Protein AF-A0A916UFR8-F1 (afdb_monomer_lite)

Sequence (243 aa):
MSVGVILSSVALGISLIVTAIKAVDWLVHTDPRVLIRTGRWLLLVLGVLSVPCLIALLVFQQWAPAMMLGAGMLIVPALLNWRSFVPRQPFRPAWSNDPLDEMRGNVGQPPPDAELARRAAIVLEDYLIHVGRGDVSTRIDRSEQGSDAGPAPSDRGGGPMSALEALEVLGLERGANATAVRAAHRRLMQLVHPDRGGSNYLAAKINRAKDVLLAEVAARRPTRSSSRGGVRSPPRGTSDKSG

Structure (mmCIF, N/CA/C/O backbone):
data_AF-A0A916UFR8-F1
#
_entry.id   AF-A0A916UFR8-F1
#
loop_
_atom_site.group_PDB
_atom_site.id
_atom_site.type_symbol
_atom_site.label_atom_id
_atom_site.label_alt_id
_atom_site.label_comp_id
_atom_site.label_asym_id
_atom_site.label_entity_id
_atom_site.label_seq_id
_atom_site.pdbx_PDB_ins_code
_atom_site.Cartn_x
_atom_site.Cartn_y
_atom_site.Cartn_z
_atom_site.occupancy
_atom_site.B_iso_or_equiv
_atom_site.auth_seq_id
_atom_site.auth_comp_id
_atom_site.auth_asym_id
_atom_site.auth_atom_id
_atom_site.pdbx_PDB_model_num
ATOM 1 N N . MET A 1 1 ? 35.333 29.378 -32.554 1.00 67.94 1 MET A N 1
ATOM 2 C CA . MET A 1 1 ? 33.939 28.942 -32.309 1.00 67.94 1 MET A CA 1
ATOM 3 C C . MET A 1 1 ? 33.030 30.125 -32.583 1.00 67.94 1 MET A C 1
ATOM 5 O O . MET A 1 1 ? 33.278 31.188 -32.031 1.00 67.94 1 MET A O 1
ATOM 9 N N . SER A 1 2 ? 32.063 29.995 -33.491 1.00 91.50 2 SER A N 1
ATOM 10 C CA . SER A 1 2 ? 31.132 31.082 -33.809 1.00 91.50 2 SER A CA 1
ATOM 11 C C . SER A 1 2 ? 30.229 31.369 -32.607 1.00 91.50 2 SER A C 1
ATOM 13 O O . SER A 1 2 ? 29.794 30.447 -31.918 1.00 91.50 2 SER A O 1
ATOM 15 N N . VAL A 1 3 ? 29.935 32.646 -32.351 1.00 91.75 3 VAL A N 1
ATOM 16 C CA . VAL A 1 3 ? 29.068 33.094 -31.243 1.00 91.75 3 VAL A CA 1
ATOM 17 C C . VAL A 1 3 ? 27.727 32.339 -31.228 1.00 91.75 3 VAL A C 1
ATOM 19 O O . VAL A 1 3 ? 27.228 31.989 -30.162 1.00 91.75 3 VAL A O 1
ATOM 22 N N . GLY A 1 4 ? 27.199 31.969 -32.402 1.00 92.44 4 GLY A N 1
ATOM 23 C CA . GLY A 1 4 ? 25.995 31.138 -32.531 1.00 92.44 4 GLY A CA 1
ATOM 24 C C . GLY A 1 4 ? 26.108 29.726 -31.932 1.00 92.44 4 GLY A C 1
ATOM 25 O O . GLY A 1 4 ? 25.136 29.232 -31.363 1.00 92.44 4 GLY A O 1
ATOM 26 N N . VAL A 1 5 ? 27.283 29.087 -31.983 1.00 93.25 5 VAL A N 1
ATOM 27 C CA . VAL A 1 5 ? 27.512 27.767 -31.357 1.00 93.25 5 VAL A CA 1
ATOM 28 C C . VAL A 1 5 ? 27.515 27.888 -29.834 1.00 93.25 5 VAL A C 1
ATOM 30 O O . VAL A 1 5 ? 26.935 27.047 -29.150 1.00 93.25 5 VAL A O 1
ATOM 33 N N . ILE A 1 6 ? 28.097 28.968 -29.303 1.00 92.75 6 ILE A N 1
ATOM 34 C CA . ILE A 1 6 ? 28.139 29.232 -27.860 1.00 92.75 6 ILE A CA 1
ATOM 35 C C . ILE A 1 6 ? 26.717 29.462 -27.334 1.00 92.75 6 ILE A C 1
ATOM 37 O O . ILE A 1 6 ? 26.304 28.770 -26.405 1.00 92.75 6 ILE A O 1
ATOM 41 N N . LEU A 1 7 ? 25.922 30.327 -27.978 1.00 94.12 7 LEU A N 1
ATOM 42 C CA . LEU A 1 7 ? 24.521 30.533 -27.583 1.00 94.12 7 LEU A CA 1
ATOM 43 C C . LEU A 1 7 ? 23.690 29.244 -27.659 1.00 94.12 7 LEU A C 1
ATOM 45 O O . LEU A 1 7 ? 22.925 28.964 -26.739 1.00 94.12 7 LEU A O 1
ATOM 49 N N . SER A 1 8 ? 23.865 28.442 -28.712 1.00 95.75 8 SER A N 1
ATOM 50 C CA . SER A 1 8 ? 23.122 27.184 -28.877 1.00 95.75 8 SER A CA 1
ATOM 51 C C . SER A 1 8 ? 23.476 26.168 -27.789 1.00 95.75 8 SER A C 1
ATOM 53 O O . SER A 1 8 ? 22.586 25.540 -27.223 1.00 95.75 8 SER A O 1
ATOM 55 N N . SER A 1 9 ? 24.763 26.044 -27.439 1.00 94.12 9 SER A N 1
ATOM 56 C CA . SER A 1 9 ? 25.205 25.158 -26.354 1.00 94.12 9 SER A CA 1
ATOM 57 C C . SER A 1 9 ? 24.677 25.591 -24.984 1.00 94.12 9 SER A C 1
ATOM 59 O O . SER A 1 9 ? 24.240 24.747 -24.203 1.00 94.12 9 SER A O 1
ATOM 61 N N . VAL A 1 10 ? 24.642 26.900 -24.713 1.00 96.19 10 VAL A N 1
ATOM 62 C CA . VAL A 1 10 ? 24.115 27.452 -23.458 1.00 96.19 10 VAL A CA 1
ATOM 63 C C . VAL A 1 10 ? 22.604 27.240 -23.372 1.00 96.19 10 VAL A C 1
ATOM 65 O O . VAL A 1 10 ? 22.111 26.774 -22.346 1.00 96.19 10 VAL A O 1
ATOM 68 N N . ALA A 1 11 ? 21.870 27.498 -24.458 1.00 96.19 11 ALA A N 1
ATOM 69 C CA . ALA A 1 11 ? 20.430 27.259 -24.521 1.00 96.19 11 ALA A CA 1
ATOM 70 C C . ALA A 1 11 ? 20.084 25.774 -24.312 1.00 96.19 11 ALA A C 1
ATOM 72 O O . ALA A 1 11 ? 19.175 25.447 -23.547 1.00 96.19 11 ALA A O 1
ATOM 73 N N . LEU A 1 12 ? 20.848 24.869 -24.932 1.00 96.19 12 LEU A N 1
ATOM 74 C CA . LEU A 1 12 ? 20.659 23.425 -24.793 1.00 96.19 12 LEU A CA 1
ATOM 75 C C . LEU A 1 12 ? 20.977 22.952 -23.366 1.00 96.19 12 LEU A C 1
ATOM 77 O O . LEU A 1 12 ? 20.219 22.166 -22.796 1.00 96.19 12 LEU A O 1
ATOM 81 N N . GLY A 1 13 ? 22.032 23.495 -22.751 1.00 95.69 13 GLY A N 1
ATOM 82 C CA . GLY A 1 13 ? 22.376 23.230 -21.354 1.00 95.69 13 GLY A CA 1
ATOM 83 C C . GLY A 1 13 ? 21.265 23.645 -20.387 1.00 95.69 13 GLY A C 1
ATOM 84 O O . GLY A 1 13 ? 20.842 22.847 -19.552 1.00 95.69 13 GLY A O 1
ATOM 85 N N . ILE A 1 14 ? 20.725 24.858 -20.543 1.00 96.88 14 ILE A N 1
ATOM 86 C CA . ILE A 1 14 ? 19.618 25.347 -19.706 1.00 96.88 14 ILE A CA 1
ATOM 87 C C . ILE A 1 14 ? 18.361 24.489 -19.913 1.00 96.88 14 ILE A C 1
ATOM 89 O O . ILE A 1 14 ? 17.719 24.100 -18.937 1.00 96.88 14 ILE A O 1
ATOM 93 N N . SER A 1 15 ? 18.035 24.129 -21.159 1.00 96.81 15 SER A N 1
ATOM 94 C CA . SER A 1 15 ? 16.881 23.273 -21.461 1.00 96.81 15 SER A CA 1
ATOM 95 C C . SER A 1 15 ? 16.994 21.892 -20.804 1.00 96.81 15 SER A C 1
ATOM 97 O O . SER A 1 15 ? 16.007 21.377 -20.272 1.00 96.81 15 SER A O 1
ATOM 99 N N . LEU A 1 16 ? 18.191 21.295 -20.793 1.00 96.38 16 LEU A N 1
ATOM 100 C CA . LEU A 1 16 ? 18.438 20.022 -20.111 1.00 96.38 16 LEU A CA 1
ATOM 101 C C . LEU A 1 16 ? 18.264 20.143 -18.596 1.00 96.38 16 LEU A C 1
ATOM 103 O O . LEU A 1 16 ? 17.621 19.286 -17.991 1.00 96.38 16 LEU A O 1
ATOM 107 N N . ILE A 1 17 ? 18.771 21.222 -17.993 1.00 95.94 17 ILE A N 1
ATOM 108 C CA . ILE A 1 17 ? 18.645 21.467 -16.550 1.00 95.94 17 ILE A CA 1
ATOM 109 C C . ILE A 1 17 ? 17.172 21.605 -16.151 1.00 95.94 17 ILE A C 1
ATOM 111 O O . ILE A 1 17 ? 16.724 20.946 -15.214 1.00 95.94 17 ILE A O 1
ATOM 115 N N . VAL A 1 18 ? 16.389 22.401 -16.885 1.00 94.62 18 VAL A N 1
ATOM 116 C CA . VAL A 1 18 ? 14.955 22.585 -16.600 1.00 94.62 18 VAL A CA 1
ATOM 117 C C . VAL A 1 18 ? 14.189 21.266 -16.732 1.00 94.62 18 VAL A C 1
ATOM 119 O O . VAL A 1 18 ? 13.340 20.953 -15.895 1.00 94.62 18 VAL A O 1
ATOM 122 N N . THR A 1 19 ? 14.518 20.463 -17.745 1.00 95.31 19 THR A N 1
ATOM 123 C CA . THR A 1 19 ? 13.904 19.143 -17.954 1.00 95.31 19 THR A CA 1
ATOM 124 C C . THR A 1 19 ? 14.247 18.184 -16.815 1.00 95.31 19 THR A C 1
ATOM 126 O O . THR A 1 19 ? 13.364 17.494 -16.309 1.00 95.31 19 THR A O 1
ATOM 129 N N . ALA A 1 20 ? 15.502 18.184 -16.358 1.00 89.75 20 ALA A N 1
ATOM 130 C CA . ALA A 1 20 ? 15.943 17.370 -15.231 1.00 89.75 20 ALA A CA 1
ATOM 131 C C . ALA A 1 20 ? 15.218 17.754 -13.932 1.00 89.75 20 ALA A C 1
ATOM 133 O O . ALA A 1 20 ? 14.723 16.875 -13.231 1.00 89.75 20 ALA A O 1
ATOM 134 N N . ILE A 1 21 ? 15.079 19.053 -13.645 1.00 92.38 21 ILE A N 1
ATOM 135 C CA . ILE A 1 21 ? 14.354 19.535 -12.459 1.00 92.38 21 ILE A CA 1
ATOM 136 C C . ILE A 1 21 ? 12.890 19.086 -12.505 1.00 92.38 21 ILE A C 1
ATOM 138 O O . ILE A 1 21 ? 12.393 18.539 -11.524 1.00 92.38 21 ILE A O 1
ATOM 142 N N . LYS A 1 22 ? 12.211 19.241 -13.649 1.00 89.94 22 LYS A N 1
ATOM 143 C CA . LYS A 1 22 ? 10.830 18.762 -13.822 1.00 89.94 22 LYS A CA 1
ATOM 144 C C . LYS A 1 22 ? 10.702 17.249 -13.657 1.00 89.94 22 LYS A C 1
ATOM 146 O O . LYS A 1 22 ? 9.715 16.785 -13.098 1.00 89.94 22 LYS A O 1
ATOM 151 N N . ALA A 1 23 ? 11.676 16.483 -14.141 1.00 81.81 23 ALA A N 1
ATOM 152 C CA . ALA A 1 23 ? 11.679 15.033 -13.995 1.00 81.81 23 ALA A CA 1
ATOM 153 C C . ALA A 1 23 ? 11.845 14.611 -12.528 1.00 81.81 23 ALA A C 1
ATOM 155 O O . ALA A 1 23 ? 11.161 13.695 -12.080 1.00 81.81 23 ALA A O 1
ATOM 156 N N . VAL A 1 24 ? 12.707 15.298 -11.771 1.00 82.25 24 VAL A N 1
ATOM 157 C CA . VAL A 1 24 ? 12.880 15.066 -10.329 1.00 82.25 24 VAL A CA 1
ATOM 158 C C . VAL A 1 24 ? 11.621 15.460 -9.561 1.00 82.25 24 VAL A C 1
ATOM 160 O O . VAL A 1 24 ? 11.162 14.692 -8.723 1.00 82.25 24 VAL A O 1
ATOM 163 N N . ASP A 1 25 ? 11.029 16.610 -9.878 1.00 82.31 25 ASP A N 1
ATOM 164 C CA . ASP A 1 25 ? 9.782 17.071 -9.263 1.00 82.31 25 ASP A CA 1
ATOM 165 C C . ASP A 1 25 ? 8.636 16.075 -9.495 1.00 82.31 25 ASP A C 1
ATOM 167 O O . ASP A 1 25 ? 7.945 15.675 -8.557 1.00 82.31 25 ASP A O 1
ATOM 171 N N . TRP A 1 26 ? 8.509 15.578 -10.727 1.00 83.06 26 TRP A N 1
ATOM 172 C CA . TRP A 1 26 ? 7.570 14.516 -11.069 1.00 83.06 26 TRP A CA 1
ATOM 173 C C . TRP A 1 26 ? 7.868 13.213 -10.314 1.00 83.06 26 TRP A C 1
ATOM 175 O O . TRP A 1 26 ? 6.954 12.592 -9.771 1.00 83.06 26 TRP A O 1
ATOM 185 N N . LEU A 1 27 ? 9.140 12.810 -10.224 1.00 79.12 27 LEU A N 1
ATOM 186 C CA . LEU A 1 27 ? 9.560 11.591 -9.529 1.00 79.12 27 LEU A CA 1
ATOM 187 C C . LEU A 1 27 ? 9.243 11.641 -8.027 1.00 79.12 27 LEU A C 1
ATOM 189 O O . LEU A 1 27 ? 8.829 10.633 -7.460 1.00 79.12 27 LEU A O 1
ATOM 193 N N . VAL A 1 28 ? 9.418 12.805 -7.397 1.00 79.00 28 VAL A N 1
ATOM 194 C CA . VAL A 1 28 ? 9.170 13.014 -5.962 1.00 79.00 28 VAL A CA 1
ATOM 195 C C . VAL A 1 28 ? 7.672 13.072 -5.645 1.00 79.00 28 VAL A C 1
ATOM 197 O O . VAL A 1 28 ? 7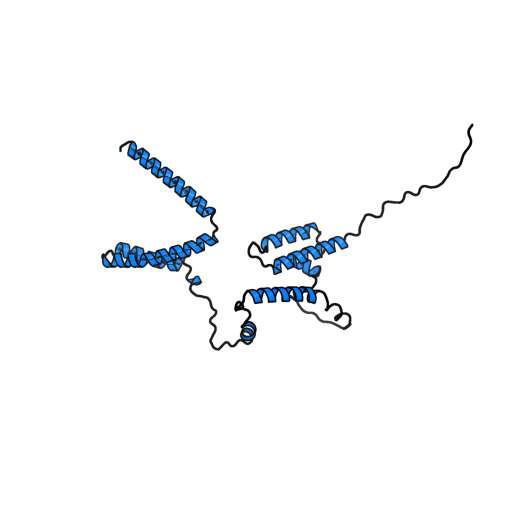.259 12.577 -4.599 1.00 79.00 28 VAL A O 1
ATOM 200 N N . HIS A 1 29 ? 6.852 13.627 -6.541 1.00 83.75 29 HIS A N 1
ATOM 201 C CA . HIS A 1 29 ? 5.402 13.745 -6.338 1.00 83.75 29 HIS A CA 1
ATOM 202 C C . HIS A 1 29 ? 4.595 12.514 -6.780 1.00 83.75 29 HIS A C 1
ATOM 204 O O . HIS A 1 29 ? 3.398 12.438 -6.505 1.00 83.75 29 HIS A O 1
ATOM 210 N N . THR A 1 30 ? 5.210 11.547 -7.464 1.00 79.62 30 THR A N 1
ATOM 211 C CA . THR A 1 30 ? 4.508 10.340 -7.921 1.00 79.62 30 THR A CA 1
ATOM 212 C C . THR A 1 30 ? 4.358 9.320 -6.791 1.00 79.62 30 THR A C 1
ATOM 214 O O . THR A 1 30 ? 5.301 9.047 -6.050 1.00 79.62 30 THR A O 1
ATOM 217 N N . ASP A 1 31 ? 3.185 8.686 -6.696 1.00 75.19 31 ASP A N 1
ATOM 218 C CA . ASP A 1 31 ? 2.931 7.616 -5.731 1.00 75.19 31 ASP A CA 1
ATOM 219 C C . ASP A 1 31 ? 3.974 6.483 -5.849 1.00 75.19 31 ASP A C 1
ATOM 221 O O . ASP A 1 31 ? 4.044 5.800 -6.885 1.00 75.19 31 ASP A O 1
ATOM 225 N N . PRO A 1 32 ? 4.737 6.178 -4.779 1.00 70.75 32 PRO A N 1
ATOM 226 C CA . PRO A 1 32 ? 5.855 5.233 -4.845 1.00 70.75 32 PRO A CA 1
ATOM 227 C C . PRO A 1 32 ? 5.408 3.811 -5.217 1.00 70.75 32 PRO A C 1
ATOM 229 O O . PRO A 1 32 ? 6.166 3.029 -5.790 1.00 70.75 32 PRO A O 1
ATOM 232 N N . ARG A 1 33 ? 4.145 3.465 -4.941 1.00 63.28 33 ARG A N 1
ATOM 233 C CA . ARG A 1 33 ? 3.565 2.156 -5.280 1.00 63.28 33 ARG A CA 1
ATOM 234 C C . ARG A 1 33 ? 3.320 1.992 -6.780 1.00 63.28 33 ARG A C 1
ATOM 236 O O . ARG A 1 33 ? 3.490 0.890 -7.304 1.00 63.28 33 ARG A O 1
ATOM 243 N N . VAL A 1 34 ? 2.926 3.066 -7.465 1.00 74.81 34 VAL A N 1
ATOM 244 C CA . VAL A 1 34 ? 2.690 3.051 -8.914 1.00 74.81 34 VAL A CA 1
ATOM 245 C C . VAL A 1 34 ? 4.025 2.971 -9.643 1.00 74.81 34 VAL A C 1
ATOM 247 O O . VAL A 1 34 ? 4.159 2.129 -10.526 1.00 74.81 34 VAL A O 1
ATOM 250 N N . LEU A 1 35 ? 5.030 3.732 -9.191 1.00 74.06 35 LEU A N 1
ATOM 251 C CA . LEU A 1 35 ? 6.386 3.735 -9.749 1.00 74.06 35 LEU A CA 1
ATOM 252 C C . LEU A 1 35 ? 7.041 2.345 -9.732 1.00 74.06 35 LEU A C 1
ATOM 254 O O . LEU A 1 35 ? 7.615 1.915 -10.729 1.00 74.06 35 LEU A O 1
ATOM 258 N N . ILE A 1 36 ? 6.913 1.601 -8.628 1.00 73.88 36 ILE A N 1
ATOM 259 C CA . ILE A 1 36 ? 7.465 0.239 -8.538 1.00 73.88 36 ILE A CA 1
ATOM 260 C C . ILE A 1 36 ? 6.715 -0.714 -9.476 1.00 73.88 36 ILE A C 1
ATOM 262 O O . ILE A 1 36 ? 7.327 -1.569 -10.117 1.00 73.88 36 ILE A O 1
ATOM 266 N N . ARG A 1 37 ? 5.388 -0.579 -9.590 1.00 73.50 37 ARG A N 1
ATOM 267 C CA . ARG A 1 37 ? 4.579 -1.451 -10.450 1.00 73.50 37 ARG A CA 1
ATOM 268 C C . ARG A 1 37 ? 4.861 -1.192 -11.932 1.00 73.50 37 ARG A C 1
ATOM 270 O O . ARG A 1 37 ? 5.089 -2.155 -12.659 1.00 73.50 37 ARG A O 1
ATOM 277 N N . THR A 1 38 ? 4.873 0.065 -12.370 1.00 82.12 38 THR A N 1
ATOM 278 C CA . THR A 1 38 ? 5.152 0.437 -13.768 1.00 82.12 38 THR A CA 1
ATOM 279 C C . THR A 1 38 ? 6.621 0.229 -14.123 1.00 82.12 38 THR A C 1
ATOM 281 O O . THR A 1 38 ? 6.905 -0.313 -15.188 1.00 82.12 38 THR A O 1
ATOM 284 N N . GLY A 1 39 ? 7.548 0.528 -13.207 1.00 80.06 39 GLY A N 1
ATOM 285 C CA . GLY A 1 39 ? 8.976 0.252 -13.373 1.00 80.06 39 GLY A CA 1
ATOM 286 C C . GLY A 1 39 ? 9.274 -1.238 -13.555 1.00 80.06 39 GLY A C 1
ATOM 287 O O . GLY A 1 39 ? 10.104 -1.608 -14.382 1.00 80.06 39 GLY A O 1
ATOM 288 N N . ARG A 1 40 ? 8.536 -2.117 -12.864 1.00 72.50 40 ARG A N 1
ATOM 289 C CA . ARG A 1 40 ? 8.679 -3.573 -13.014 1.00 72.50 40 ARG A CA 1
ATOM 290 C C . ARG A 1 40 ? 8.270 -4.064 -14.405 1.00 72.50 40 ARG A C 1
ATOM 292 O O . ARG A 1 40 ? 8.968 -4.887 -14.989 1.00 72.50 40 ARG A O 1
ATOM 299 N N . TRP A 1 41 ? 7.164 -3.552 -14.943 1.00 78.56 41 TRP A N 1
ATOM 300 C CA . TRP A 1 41 ? 6.734 -3.871 -16.309 1.00 78.56 41 TRP A CA 1
ATOM 301 C C . TRP A 1 41 ? 7.660 -3.258 -17.362 1.00 78.56 41 TRP A C 1
ATOM 303 O O . TRP A 1 41 ? 7.977 -3.923 -18.343 1.00 78.56 41 TRP A O 1
ATOM 313 N N . LEU A 1 42 ? 8.163 -2.044 -17.129 1.00 83.88 42 LEU A N 1
ATOM 314 C CA . LEU A 1 42 ? 9.138 -1.395 -18.004 1.00 83.88 42 LEU A CA 1
ATOM 315 C C . LEU A 1 42 ? 10.441 -2.203 -18.100 1.00 83.88 42 LEU A C 1
ATOM 317 O O . LEU A 1 42 ? 10.939 -2.422 -19.200 1.00 83.88 42 LEU A O 1
ATOM 321 N N . LEU A 1 43 ? 10.960 -2.697 -16.970 1.00 80.88 43 LEU A N 1
ATOM 322 C CA . LEU A 1 43 ? 12.151 -3.553 -16.939 1.00 80.88 43 LEU A CA 1
ATOM 323 C C . LEU A 1 43 ? 11.932 -4.890 -17.658 1.00 80.88 43 LEU A C 1
ATOM 325 O O . LEU A 1 43 ? 12.836 -5.359 -18.344 1.00 80.88 43 LEU A O 1
ATOM 329 N N . LEU A 1 44 ? 10.739 -5.487 -17.543 1.00 80.62 44 LEU A N 1
ATOM 330 C CA . LEU A 1 44 ? 10.394 -6.698 -18.295 1.00 80.62 44 LEU A CA 1
ATOM 331 C C . LEU A 1 44 ? 10.358 -6.440 -19.798 1.00 80.62 44 LEU A C 1
ATOM 333 O O . LEU A 1 44 ? 10.975 -7.186 -20.551 1.00 80.62 44 LEU A O 1
ATOM 337 N N . VAL A 1 45 ? 9.677 -5.376 -20.231 1.00 85.38 45 VAL A N 1
ATOM 338 C CA . VAL A 1 45 ? 9.628 -5.000 -21.649 1.00 85.38 45 VAL A CA 1
ATOM 339 C C . VAL A 1 45 ? 11.037 -4.734 -22.167 1.00 85.38 45 VAL A C 1
ATOM 341 O O . VAL A 1 45 ? 11.398 -5.266 -23.211 1.00 85.38 45 VAL A O 1
ATOM 344 N N . LEU A 1 46 ? 11.861 -3.995 -21.419 1.00 85.44 46 LEU A N 1
ATOM 345 C CA . LEU A 1 46 ? 13.244 -3.710 -21.796 1.00 85.44 46 LEU A CA 1
ATOM 346 C C . LEU A 1 46 ? 14.088 -4.990 -21.894 1.00 85.44 46 LEU A C 1
ATOM 348 O O . LEU A 1 46 ? 14.830 -5.154 -22.857 1.00 85.44 46 LEU A O 1
ATOM 352 N N . GLY A 1 47 ? 13.931 -5.922 -20.950 1.00 84.06 47 GLY A N 1
ATOM 353 C CA . GLY A 1 47 ? 14.574 -7.235 -20.998 1.00 84.06 47 GLY A CA 1
ATOM 354 C C . GLY A 1 47 ? 14.163 -8.038 -22.235 1.00 84.06 47 GLY A C 1
ATOM 355 O O . GLY A 1 47 ? 15.030 -8.525 -22.956 1.00 84.06 47 GLY A O 1
ATOM 356 N N . VAL A 1 48 ? 12.864 -8.105 -22.542 1.00 87.94 48 VAL A N 1
ATOM 357 C CA . VAL A 1 48 ? 12.346 -8.803 -23.733 1.00 87.94 48 VAL A CA 1
ATOM 358 C C . VAL A 1 48 ? 12.867 -8.167 -25.024 1.00 87.94 48 VAL A C 1
ATOM 360 O O . VAL A 1 48 ? 13.292 -8.882 -25.925 1.00 87.94 48 VAL A O 1
ATOM 363 N N . LEU A 1 49 ? 12.894 -6.835 -25.105 1.00 88.62 49 LEU A N 1
ATOM 364 C CA . LEU A 1 49 ? 13.366 -6.088 -26.277 1.00 88.62 49 LEU A CA 1
ATOM 365 C C . LEU A 1 49 ? 14.895 -6.180 -26.450 1.00 88.62 49 LEU A C 1
ATOM 367 O O . LEU A 1 49 ? 15.409 -6.067 -27.562 1.00 88.62 49 LEU A O 1
ATOM 371 N N . SER A 1 50 ? 15.626 -6.457 -25.366 1.00 83.69 50 SER A N 1
ATOM 372 C CA . SER A 1 50 ? 17.075 -6.672 -25.389 1.00 83.69 50 SER A CA 1
ATOM 373 C C . SER A 1 50 ? 17.481 -8.007 -26.039 1.00 83.69 50 SER A C 1
ATOM 375 O O . SER A 1 50 ? 18.551 -8.085 -26.638 1.00 83.69 50 SER A O 1
ATOM 377 N N . VAL A 1 51 ? 16.612 -9.028 -26.019 1.00 89.50 51 VAL A N 1
ATOM 378 C CA . VAL A 1 51 ? 16.865 -10.353 -26.623 1.00 89.50 51 VAL A CA 1
ATOM 379 C C . VAL A 1 51 ? 17.062 -10.293 -28.147 1.00 89.50 51 VAL A C 1
ATOM 381 O O . VAL A 1 51 ? 18.104 -10.755 -28.613 1.00 89.50 51 VAL A O 1
ATOM 384 N N . PRO A 1 52 ? 16.150 -9.714 -28.959 1.00 91.81 52 PRO A N 1
ATOM 385 C CA . PRO A 1 52 ? 16.376 -9.593 -30.401 1.00 91.81 52 PRO A CA 1
ATOM 386 C C . PRO A 1 52 ? 17.576 -8.694 -30.730 1.00 91.81 52 PRO A C 1
ATOM 388 O O . PRO A 1 52 ? 18.272 -8.944 -31.711 1.00 91.81 52 PRO A O 1
ATOM 391 N N . CYS A 1 53 ? 17.874 -7.695 -29.890 1.00 89.06 53 CYS A N 1
ATOM 392 C CA . CYS A 1 53 ? 19.071 -6.864 -30.030 1.00 89.06 53 CYS A CA 1
ATOM 393 C C . CYS A 1 53 ? 20.359 -7.679 -29.813 1.00 89.06 53 CYS A C 1
ATOM 395 O O . CYS A 1 53 ? 21.278 -7.612 -30.626 1.00 89.06 53 CYS A O 1
ATOM 397 N N . LEU A 1 54 ? 20.406 -8.520 -28.773 1.00 87.94 54 LEU A N 1
ATOM 398 C CA . LEU A 1 54 ? 21.519 -9.438 -28.520 1.00 87.94 54 LEU A CA 1
ATOM 399 C C . LEU A 1 54 ? 21.708 -10.426 -29.682 1.00 87.94 54 LEU A C 1
ATOM 401 O O . LEU A 1 54 ? 22.835 -10.645 -30.121 1.00 87.94 54 LEU A O 1
ATOM 405 N N . ILE A 1 55 ? 20.611 -10.980 -30.213 1.00 90.31 55 ILE A N 1
ATOM 406 C CA . ILE A 1 55 ? 20.636 -11.873 -31.381 1.00 90.31 55 ILE A CA 1
ATOM 407 C C . ILE A 1 55 ? 21.231 -11.151 -32.595 1.00 90.31 55 ILE A C 1
ATOM 409 O O . ILE A 1 55 ? 22.110 -11.700 -33.254 1.00 90.31 55 ILE A O 1
ATOM 413 N N . ALA A 1 56 ? 20.819 -9.909 -32.865 1.00 90.25 56 ALA A N 1
ATOM 414 C CA . ALA A 1 56 ? 21.399 -9.116 -33.945 1.00 90.25 56 ALA A CA 1
ATOM 415 C C . ALA A 1 56 ? 22.910 -8.893 -33.741 1.00 90.25 56 ALA A C 1
ATOM 417 O O . ALA A 1 56 ? 23.689 -9.102 -34.668 1.00 90.25 56 ALA A O 1
ATOM 418 N N . LEU A 1 57 ? 23.351 -8.549 -32.525 1.00 89.94 57 LEU A N 1
ATOM 419 C CA . LEU A 1 57 ? 24.776 -8.367 -32.211 1.00 89.94 57 LEU A CA 1
ATOM 420 C C . LEU A 1 57 ? 25.601 -9.647 -32.423 1.00 89.94 57 LEU A C 1
ATOM 422 O O . LEU A 1 57 ? 26.719 -9.570 -32.934 1.00 89.94 57 LEU A O 1
ATOM 426 N N . LEU A 1 58 ? 25.045 -10.813 -32.079 1.00 90.75 58 LEU A N 1
ATOM 427 C CA . LEU A 1 58 ? 25.659 -12.122 -32.333 1.00 90.75 58 LEU A CA 1
ATOM 428 C C . LEU A 1 58 ? 25.781 -12.410 -33.836 1.00 90.75 58 LEU A C 1
ATOM 430 O O . LEU A 1 58 ? 26.836 -12.850 -34.289 1.00 90.75 58 LEU A O 1
ATOM 434 N N . VAL A 1 59 ? 24.740 -12.106 -34.620 1.00 95.38 59 VAL A N 1
ATOM 435 C CA . VAL A 1 59 ? 24.750 -12.259 -36.088 1.00 95.38 59 VAL A CA 1
ATOM 436 C C . VAL A 1 59 ? 25.814 -11.366 -36.734 1.00 95.38 59 VAL A C 1
ATOM 438 O O . VAL A 1 59 ? 26.530 -11.814 -37.627 1.00 95.38 59 VAL A O 1
ATOM 441 N N . PHE A 1 60 ? 25.975 -10.131 -36.250 1.00 94.62 60 PHE A N 1
ATOM 442 C CA . PHE A 1 60 ? 26.989 -9.187 -36.734 1.00 94.62 60 PHE A CA 1
ATOM 443 C C . PHE A 1 60 ? 28.384 -9.374 -36.105 1.00 94.62 60 PHE A C 1
ATOM 445 O O . PHE A 1 60 ? 29.253 -8.521 -36.298 1.00 94.62 60 PHE A O 1
ATOM 452 N N . GLN A 1 61 ? 28.621 -10.473 -35.373 1.00 92.44 61 GLN A N 1
ATOM 453 C CA . GLN A 1 61 ? 29.923 -10.815 -34.776 1.00 92.44 61 GLN A CA 1
ATOM 454 C C . GLN A 1 61 ? 30.468 -9.742 -33.804 1.00 92.44 61 GLN A C 1
ATOM 456 O O . GLN A 1 61 ? 31.677 -9.576 -33.637 1.00 92.44 61 GLN A O 1
ATOM 461 N N . GLN A 1 62 ? 29.579 -8.998 -33.138 1.00 92.62 62 GLN A N 1
ATOM 462 C CA . GLN A 1 62 ? 29.927 -7.916 -32.211 1.00 92.62 62 GLN A CA 1
ATOM 463 C C . GLN A 1 62 ? 29.984 -8.422 -30.759 1.00 92.62 62 GLN A C 1
ATOM 465 O O . GLN A 1 62 ? 29.071 -8.210 -29.959 1.00 92.62 62 GLN A O 1
ATOM 470 N N . TRP A 1 63 ? 31.083 -9.087 -30.399 1.00 89.62 63 TRP A N 1
ATOM 471 C CA . TRP A 1 63 ? 31.235 -9.787 -29.113 1.00 89.62 63 TRP A CA 1
ATOM 472 C C . TRP A 1 63 ? 31.249 -8.871 -27.880 1.00 89.62 63 TRP A C 1
ATOM 474 O O . TRP A 1 63 ? 30.602 -9.174 -26.879 1.00 89.62 63 TRP A O 1
ATOM 484 N N . ALA A 1 64 ? 31.947 -7.733 -27.946 1.00 91.00 64 ALA A N 1
ATOM 485 C CA . ALA A 1 64 ? 32.056 -6.796 -26.825 1.00 91.00 64 ALA A CA 1
ATOM 486 C C . ALA A 1 64 ? 30.697 -6.200 -26.386 1.00 91.00 64 ALA A C 1
ATOM 488 O O . ALA A 1 64 ? 30.352 -6.321 -25.206 1.00 91.00 64 ALA A O 1
ATOM 489 N N . PRO A 1 65 ? 29.876 -5.616 -27.287 1.00 86.50 65 PRO A N 1
ATOM 490 C CA . PRO A 1 65 ? 28.555 -5.124 -26.897 1.00 86.50 65 PRO A CA 1
ATOM 491 C C . PRO A 1 65 ? 27.588 -6.263 -26.544 1.00 86.50 65 PRO A C 1
ATOM 493 O O . PRO A 1 65 ? 26.757 -6.083 -25.654 1.00 86.50 65 PRO A O 1
ATOM 496 N N . ALA A 1 66 ? 27.715 -7.446 -27.161 1.00 88.06 66 ALA A N 1
ATOM 497 C CA . ALA A 1 66 ? 26.902 -8.609 -26.802 1.00 88.06 66 ALA A CA 1
ATOM 498 C C . ALA A 1 66 ? 27.153 -9.064 -25.354 1.00 88.06 66 ALA A C 1
ATOM 500 O O . ALA A 1 66 ? 26.201 -9.347 -24.627 1.00 88.06 66 ALA A O 1
ATOM 501 N N . MET A 1 67 ? 28.411 -9.073 -24.897 1.00 90.94 67 MET A N 1
ATOM 502 C CA . MET A 1 67 ? 28.747 -9.425 -23.513 1.00 90.94 67 MET A CA 1
ATOM 503 C C . MET A 1 67 ? 28.229 -8.401 -22.497 1.00 90.94 67 MET A C 1
ATOM 505 O O . MET A 1 67 ? 27.671 -8.803 -21.476 1.00 90.94 67 MET A O 1
ATOM 509 N N . MET A 1 68 ? 28.345 -7.095 -22.771 1.00 90.19 68 MET A N 1
ATOM 510 C CA . MET A 1 68 ? 27.778 -6.059 -21.890 1.00 90.19 68 MET A CA 1
ATOM 511 C C . MET A 1 68 ? 26.256 -6.175 -21.775 1.00 90.19 68 MET A C 1
ATOM 513 O O . MET A 1 68 ? 25.705 -6.082 -20.677 1.00 90.19 68 MET A O 1
ATOM 517 N N . LEU A 1 69 ? 25.580 -6.397 -22.903 1.00 87.00 69 LEU A N 1
ATOM 518 C CA . LEU A 1 69 ? 24.125 -6.488 -22.952 1.00 87.00 69 LEU A CA 1
ATOM 519 C C . LEU A 1 69 ? 23.635 -7.783 -22.278 1.00 87.00 69 LEU A C 1
ATOM 521 O O . LEU A 1 69 ? 22.714 -7.735 -21.464 1.00 87.00 69 LEU A O 1
ATOM 525 N N . GLY A 1 70 ? 24.315 -8.911 -22.507 1.00 83.25 70 GLY A N 1
ATOM 526 C CA . GLY A 1 70 ? 24.039 -10.179 -21.827 1.00 83.25 70 GLY A CA 1
ATOM 527 C C . GLY A 1 70 ? 24.261 -10.120 -20.309 1.00 83.25 70 GLY A C 1
ATOM 528 O O . GLY A 1 70 ? 23.412 -10.583 -19.546 1.00 83.25 70 GLY A O 1
ATOM 529 N N . ALA A 1 71 ? 25.350 -9.491 -19.852 1.00 85.62 71 ALA A N 1
ATOM 530 C CA . ALA A 1 71 ? 25.612 -9.285 -18.425 1.00 85.62 71 ALA A CA 1
ATOM 531 C C . ALA A 1 71 ? 24.552 -8.380 -17.771 1.00 85.62 71 ALA A C 1
ATOM 533 O O . ALA A 1 71 ? 24.063 -8.683 -16.681 1.00 85.62 71 ALA A O 1
ATOM 534 N N . GLY A 1 72 ? 24.132 -7.313 -18.462 1.00 80.38 72 GLY A N 1
ATOM 535 C CA . GLY A 1 72 ? 23.023 -6.462 -18.026 1.00 80.38 72 GLY A CA 1
ATOM 536 C C . GLY A 1 72 ? 21.699 -7.225 -17.913 1.00 80.38 72 GLY A C 1
ATOM 537 O O . GLY A 1 72 ? 20.959 -7.036 -16.946 1.00 80.38 72 GLY A O 1
ATOM 538 N N . MET A 1 73 ? 21.429 -8.150 -18.840 1.00 80.62 73 MET A N 1
ATOM 539 C CA . MET A 1 73 ? 20.208 -8.963 -18.844 1.00 80.62 73 MET A CA 1
ATOM 540 C C . MET A 1 73 ? 20.103 -9.893 -17.625 1.00 80.62 73 MET A C 1
ATOM 542 O O . MET A 1 73 ? 18.998 -10.151 -17.156 1.00 80.62 73 MET A O 1
ATOM 546 N N . LEU A 1 74 ? 21.232 -10.357 -17.078 1.00 75.81 74 LEU A N 1
ATOM 547 C CA . LEU A 1 74 ? 21.289 -11.196 -15.870 1.00 75.81 74 LEU A CA 1
ATOM 548 C C . LEU A 1 74 ? 20.939 -10.425 -14.586 1.00 75.81 74 LEU A C 1
ATOM 550 O O . LEU A 1 74 ? 20.393 -10.994 -13.639 1.00 75.81 74 LEU A O 1
ATOM 554 N N . ILE A 1 75 ? 21.206 -9.118 -14.565 1.00 73.88 75 ILE A N 1
ATOM 555 C CA . ILE A 1 75 ? 20.940 -8.240 -13.419 1.00 73.88 75 ILE A CA 1
ATOM 556 C C . ILE A 1 75 ? 19.447 -7.882 -13.330 1.00 73.88 75 ILE A C 1
ATOM 558 O O . ILE A 1 75 ? 18.917 -7.712 -12.230 1.00 73.88 75 ILE A O 1
ATOM 562 N N . VAL A 1 76 ? 18.742 -7.831 -14.467 1.00 69.62 76 VAL A N 1
ATOM 563 C CA . VAL A 1 76 ? 17.306 -7.511 -14.525 1.00 69.62 76 VAL A CA 1
ATOM 564 C C . VAL A 1 76 ? 16.465 -8.450 -13.648 1.00 69.62 76 VAL A C 1
ATOM 566 O O . VAL A 1 76 ? 15.819 -7.933 -12.742 1.00 69.62 76 VAL A O 1
ATOM 569 N N . PRO A 1 77 ? 16.475 -9.790 -13.799 1.00 67.25 77 PRO A N 1
ATOM 570 C CA . PRO A 1 77 ? 15.693 -10.692 -12.947 1.00 67.25 77 PRO A CA 1
ATOM 571 C C . PRO A 1 77 ? 16.178 -10.741 -11.488 1.00 67.25 77 PRO A C 1
ATOM 573 O O . PRO A 1 77 ? 15.373 -11.000 -10.590 1.00 67.25 77 PRO A O 1
ATOM 576 N N . ALA A 1 78 ? 17.457 -10.448 -11.226 1.00 66.81 78 ALA A N 1
ATOM 577 C CA . ALA A 1 78 ? 17.988 -10.339 -9.866 1.00 66.81 78 ALA A CA 1
ATOM 578 C C . ALA A 1 78 ? 17.412 -9.115 -9.123 1.00 66.81 78 ALA A C 1
ATOM 580 O O . ALA A 1 78 ? 17.008 -9.226 -7.964 1.00 66.81 78 ALA A O 1
ATOM 581 N N . LEU A 1 79 ? 17.300 -7.971 -9.810 1.00 63.00 79 LEU A N 1
ATOM 582 C CA . LEU A 1 79 ? 16.635 -6.759 -9.312 1.00 63.00 79 LEU A CA 1
ATOM 583 C C . LEU A 1 79 ? 15.109 -6.898 -9.299 1.00 63.00 79 LEU A C 1
ATOM 585 O O . LEU A 1 79 ? 14.444 -6.377 -8.402 1.00 63.00 79 LEU A O 1
ATOM 589 N N . LEU A 1 80 ? 14.544 -7.655 -10.244 1.00 66.12 80 LEU A N 1
ATOM 590 C CA . LEU A 1 80 ? 13.118 -7.969 -10.342 1.00 66.12 80 LEU A CA 1
ATOM 591 C C . LEU A 1 80 ? 12.664 -8.994 -9.293 1.00 66.12 80 LEU A C 1
ATOM 593 O O . LEU A 1 80 ? 11.723 -9.741 -9.530 1.00 66.12 80 LEU A O 1
ATOM 597 N N . ASN A 1 81 ? 13.322 -9.028 -8.132 1.00 62.62 81 ASN A N 1
ATOM 598 C CA . ASN A 1 81 ? 12.908 -9.743 -6.937 1.00 62.62 81 ASN A CA 1
ATOM 599 C C . ASN A 1 81 ? 12.370 -11.144 -7.286 1.00 62.62 81 ASN A C 1
ATOM 601 O O . ASN A 1 81 ? 11.164 -11.385 -7.214 1.00 62.62 81 ASN A O 1
ATOM 605 N N . TRP A 1 82 ? 13.261 -12.059 -7.689 1.00 49.12 82 TRP A N 1
ATOM 606 C CA . TRP A 1 82 ? 12.984 -13.479 -7.998 1.00 49.12 82 TRP A CA 1
ATOM 607 C C . TRP A 1 82 ? 11.990 -14.146 -7.016 1.00 49.12 82 TRP A C 1
ATOM 609 O O . TRP A 1 82 ? 11.183 -14.995 -7.385 1.00 49.12 82 TRP A O 1
ATOM 619 N N . ARG A 1 83 ? 11.952 -13.662 -5.766 1.00 51.62 83 ARG A N 1
ATOM 620 C CA . ARG A 1 83 ? 10.969 -13.985 -4.713 1.00 51.62 83 ARG A CA 1
ATOM 621 C C . ARG A 1 83 ? 9.494 -13.703 -5.046 1.00 51.62 83 ARG A C 1
ATOM 623 O O . ARG A 1 83 ? 8.633 -14.148 -4.299 1.00 51.62 83 ARG A O 1
ATOM 630 N N . SER A 1 84 ? 9.200 -12.950 -6.100 1.00 58.72 84 SER A N 1
ATOM 631 C CA . SER A 1 84 ? 7.841 -12.621 -6.549 1.00 58.72 84 SER A CA 1
ATOM 632 C C . SER A 1 84 ? 7.324 -13.543 -7.655 1.00 58.72 84 SER A C 1
ATOM 634 O O . SER A 1 84 ? 6.117 -13.591 -7.874 1.00 58.72 84 SER A O 1
ATOM 636 N N . PHE A 1 85 ? 8.222 -14.276 -8.324 1.00 53.06 85 PHE A N 1
ATOM 637 C CA . PHE A 1 85 ? 7.887 -15.246 -9.370 1.00 53.06 85 PHE A CA 1
ATOM 638 C C . PHE A 1 85 ? 7.810 -16.681 -8.861 1.00 53.06 85 PHE A C 1
ATOM 640 O O . PHE A 1 85 ? 7.184 -17.510 -9.508 1.00 53.06 85 PHE A O 1
ATOM 647 N N . VAL A 1 86 ? 8.397 -16.973 -7.699 1.00 52.12 86 VAL A N 1
ATOM 648 C CA . VAL A 1 86 ? 8.114 -18.213 -6.978 1.00 52.12 86 VAL A CA 1
ATOM 649 C C . VAL A 1 86 ? 6.877 -17.950 -6.123 1.00 52.12 86 VAL A C 1
ATOM 651 O O . VAL A 1 86 ? 7.012 -17.328 -5.062 1.00 52.12 86 VAL A O 1
ATOM 654 N N . PRO A 1 87 ? 5.665 -18.361 -6.546 1.00 53.75 87 PRO A N 1
ATOM 655 C CA . PRO A 1 87 ? 4.546 -18.366 -5.631 1.00 53.75 87 PRO A CA 1
ATOM 656 C C . PRO A 1 87 ? 4.963 -19.268 -4.475 1.00 53.75 87 PRO A C 1
ATOM 658 O O . PRO A 1 87 ? 5.185 -20.465 -4.647 1.00 53.75 87 PRO A O 1
ATOM 661 N N . ARG A 1 88 ? 5.111 -18.693 -3.280 1.00 54.00 88 ARG A N 1
ATOM 662 C CA . ARG A 1 88 ? 5.148 -19.472 -2.043 1.00 54.00 88 ARG A CA 1
ATOM 663 C C . ARG A 1 88 ? 3.748 -20.029 -1.815 1.00 54.00 88 ARG A C 1
ATOM 665 O O . ARG A 1 88 ? 3.080 -19.653 -0.860 1.00 54.00 88 ARG A O 1
ATOM 672 N N . GLN A 1 89 ? 3.273 -20.877 -2.721 1.00 58.41 89 GLN A N 1
ATOM 673 C CA . GLN A 1 89 ? 2.288 -21.846 -2.307 1.00 58.41 89 GLN A CA 1
ATOM 674 C C . GLN A 1 89 ? 3.057 -22.763 -1.359 1.00 58.41 89 GLN A C 1
ATOM 676 O O . GLN A 1 89 ? 4.078 -23.323 -1.772 1.00 58.41 89 GLN A O 1
ATOM 681 N N . PRO A 1 90 ? 2.686 -22.831 -0.069 1.00 63.41 90 PRO A N 1
ATOM 682 C CA . PRO A 1 90 ? 3.234 -23.873 0.782 1.00 63.41 90 PRO A CA 1
ATOM 683 C C . PRO A 1 90 ? 3.026 -25.188 0.034 1.00 63.41 90 PRO A C 1
ATOM 685 O O . PRO A 1 90 ? 1.947 -25.407 -0.514 1.00 63.41 90 PRO A O 1
ATOM 688 N N . PHE A 1 91 ? 4.076 -26.000 -0.082 1.00 61.72 91 PHE A N 1
ATOM 689 C CA . PHE A 1 91 ? 3.990 -27.303 -0.730 1.00 61.72 91 PHE A CA 1
ATOM 690 C C . PHE A 1 91 ? 2.830 -28.074 -0.087 1.00 61.72 91 PHE A C 1
ATOM 692 O O . PHE A 1 91 ? 2.911 -28.449 1.082 1.00 61.72 91 PHE A O 1
ATOM 699 N N . ARG A 1 92 ? 1.726 -28.223 -0.824 1.00 58.12 92 ARG A N 1
ATOM 700 C CA . ARG A 1 92 ? 0.552 -28.981 -0.398 1.00 58.12 92 ARG A CA 1
ATOM 701 C C . ARG A 1 92 ? 0.661 -30.361 -1.036 1.00 58.12 92 ARG A C 1
ATOM 703 O O . ARG A 1 92 ? 0.525 -30.460 -2.256 1.00 58.12 92 ARG A O 1
ATOM 710 N N . PRO A 1 93 ? 0.987 -31.411 -0.269 1.00 68.94 93 PRO A N 1
ATOM 711 C CA . PRO A 1 93 ? 1.018 -32.754 -0.821 1.00 68.94 93 PRO A CA 1
ATOM 712 C C . PRO A 1 93 ? -0.396 -33.137 -1.277 1.00 68.94 93 PRO A C 1
ATOM 714 O O . PRO A 1 93 ? -1.365 -32.839 -0.590 1.00 68.94 93 PRO A O 1
ATOM 717 N N . ALA A 1 94 ? -0.522 -33.839 -2.406 1.00 63.75 94 ALA A N 1
ATOM 718 C CA . ALA A 1 94 ? -1.815 -34.242 -2.985 1.00 63.75 94 ALA A CA 1
ATOM 719 C C . ALA A 1 94 ? -2.684 -35.132 -2.066 1.00 63.75 94 ALA A C 1
ATOM 721 O O . ALA A 1 94 ? -3.832 -35.421 -2.380 1.00 63.75 94 ALA A O 1
ATOM 722 N N . TRP A 1 95 ? -2.127 -35.560 -0.935 1.00 64.12 95 TRP A N 1
ATOM 723 C CA . TRP A 1 95 ? -2.740 -36.417 0.074 1.00 64.12 95 TRP A CA 1
ATOM 724 C C . TRP A 1 95 ? -3.165 -35.640 1.332 1.00 64.12 95 TRP A C 1
ATOM 726 O O . TRP A 1 95 ? -3.655 -36.255 2.277 1.00 64.12 95 TRP A O 1
ATOM 736 N N . SER A 1 96 ? -2.949 -34.315 1.397 1.00 58.72 96 SER A N 1
ATOM 737 C CA . SER A 1 96 ? -3.402 -33.497 2.529 1.00 58.72 96 SER A CA 1
ATOM 738 C C . SER A 1 96 ? -4.901 -33.224 2.417 1.00 58.72 96 SER A C 1
ATOM 740 O O . SER A 1 96 ? -5.322 -32.131 2.042 1.00 58.72 96 SER A O 1
ATOM 742 N N . ASN A 1 97 ? -5.704 -34.227 2.752 1.00 60.12 97 ASN A N 1
ATOM 743 C CA . ASN A 1 97 ? -7.112 -34.035 3.071 1.00 60.12 97 ASN A CA 1
ATOM 744 C C . ASN A 1 97 ? -7.180 -33.545 4.520 1.00 60.12 97 ASN A C 1
ATOM 746 O O . ASN A 1 97 ? -7.418 -34.325 5.439 1.00 60.12 97 ASN A O 1
ATOM 750 N N . ASP A 1 98 ? -6.860 -32.270 4.737 1.00 60.06 98 ASP A N 1
ATOM 751 C CA . ASP A 1 98 ? -7.064 -31.641 6.037 1.00 60.06 98 ASP A CA 1
ATOM 752 C C . ASP A 1 98 ? -8.589 -31.478 6.217 1.00 60.06 98 ASP A C 1
ATOM 754 O O . ASP A 1 98 ? -9.212 -30.798 5.397 1.00 60.06 98 ASP A O 1
ATOM 758 N N . PRO A 1 99 ? -9.239 -32.068 7.238 1.00 58.28 99 PRO A N 1
ATOM 759 C CA . PRO A 1 99 ? -10.697 -31.966 7.423 1.00 58.28 99 PRO A CA 1
ATOM 760 C C . PRO A 1 99 ? -11.187 -30.510 7.523 1.00 58.28 99 PRO A C 1
ATOM 762 O O . PRO A 1 99 ? -12.338 -30.183 7.237 1.00 58.28 99 PRO A O 1
ATOM 765 N N . LEU A 1 100 ? -10.284 -29.606 7.913 1.00 57.56 100 LEU A N 1
ATOM 766 C CA . LEU A 1 100 ? -10.513 -28.167 7.972 1.00 57.56 100 LEU A CA 1
ATOM 767 C C . LEU A 1 100 ? -10.525 -27.493 6.589 1.00 57.56 100 LEU A C 1
ATOM 769 O O . LEU A 1 100 ? -11.145 -26.439 6.451 1.00 57.56 100 LEU A O 1
ATOM 773 N N . ASP A 1 101 ? -9.869 -28.068 5.578 1.00 56.59 101 ASP A N 1
ATOM 774 C CA . ASP A 1 101 ? -9.877 -27.565 4.200 1.00 56.59 101 ASP A CA 1
ATOM 775 C C . ASP A 1 101 ? -11.168 -27.945 3.462 1.00 56.59 101 ASP A C 1
ATOM 777 O O . ASP A 1 101 ? -11.669 -27.131 2.693 1.00 56.59 101 ASP A O 1
ATOM 781 N N . GLU A 1 102 ? -11.778 -29.100 3.753 1.00 58.66 102 GLU A N 1
ATOM 782 C CA . GLU A 1 102 ? -13.138 -29.415 3.280 1.00 58.66 102 GLU A CA 1
ATOM 783 C C . GLU A 1 102 ? -14.174 -28.455 3.881 1.00 58.66 102 GLU A C 1
ATOM 785 O O . GLU A 1 102 ? -15.047 -27.961 3.168 1.00 58.66 102 GLU A O 1
ATOM 790 N N . MET A 1 103 ? -14.026 -28.088 5.162 1.00 54.66 103 MET A N 1
ATOM 791 C CA . MET A 1 103 ? -14.867 -27.052 5.780 1.00 54.66 103 MET A CA 1
ATOM 792 C C . MET A 1 103 ? -14.579 -25.636 5.244 1.00 54.66 103 MET A C 1
ATOM 794 O O . MET A 1 103 ? -15.485 -24.804 5.195 1.00 54.66 103 MET A O 1
ATOM 798 N N . ARG A 1 104 ? -13.339 -25.334 4.823 1.00 56.75 104 ARG A N 1
ATOM 799 C CA . ARG A 1 104 ? -12.961 -24.049 4.190 1.00 56.75 104 ARG A CA 1
ATOM 800 C C . ARG A 1 104 ? -13.191 -24.006 2.682 1.00 56.75 104 ARG A C 1
ATOM 802 O O . ARG A 1 104 ? -13.092 -22.918 2.107 1.00 56.75 104 ARG A O 1
ATOM 809 N N . GLY A 1 105 ? -13.501 -25.138 2.053 1.00 48.91 105 GLY A N 1
ATOM 810 C CA . GLY A 1 105 ? -13.418 -25.364 0.607 1.00 48.91 105 GLY A CA 1
ATOM 811 C C . GLY A 1 105 ? -14.296 -24.466 -0.260 1.00 48.91 105 GLY A C 1
ATOM 812 O O . GLY A 1 105 ? -14.121 -24.440 -1.472 1.00 48.91 105 GLY A O 1
ATOM 813 N N . ASN A 1 106 ? -15.189 -23.678 0.340 1.00 53.31 106 ASN A N 1
ATOM 814 C CA . ASN A 1 106 ? -16.065 -22.761 -0.384 1.00 53.31 106 ASN A CA 1
ATOM 815 C C . ASN A 1 106 ? -15.999 -21.300 0.091 1.00 53.31 106 ASN A C 1
ATOM 817 O O . ASN A 1 106 ? -16.750 -20.463 -0.394 1.00 53.31 106 ASN A O 1
ATOM 821 N N . VAL A 1 107 ? -15.115 -20.969 1.040 1.00 54.41 107 VAL A N 1
ATOM 822 C CA . VAL A 1 107 ? -15.047 -19.616 1.635 1.00 54.41 107 VAL A CA 1
ATOM 823 C C . VAL A 1 107 ? -14.110 -18.688 0.847 1.00 54.41 107 VAL A C 1
ATOM 825 O O . VAL A 1 107 ? -14.238 -17.469 0.909 1.00 54.41 107 VAL A O 1
ATOM 828 N N . GLY A 1 108 ? -13.162 -19.254 0.091 1.00 53.94 108 GLY A N 1
ATOM 829 C CA . GLY A 1 108 ? -12.174 -18.499 -0.691 1.00 53.94 108 GLY A CA 1
ATOM 830 C C . GLY A 1 108 ? -12.496 -18.341 -2.179 1.00 53.94 108 GLY A C 1
ATOM 831 O O . GLY A 1 108 ? -11.853 -17.530 -2.845 1.00 53.94 108 GLY A O 1
ATOM 832 N N . GLN A 1 109 ? -13.465 -19.094 -2.705 1.00 55.91 109 GLN A N 1
ATOM 833 C CA . GLN A 1 109 ? -13.901 -18.952 -4.090 1.00 55.91 109 GLN A CA 1
ATOM 834 C C . GLN A 1 109 ? -14.891 -17.780 -4.146 1.00 55.91 109 GLN A C 1
ATOM 836 O O . GLN A 1 109 ? -15.904 -17.828 -3.444 1.00 55.91 109 GLN A O 1
ATOM 841 N N . PRO A 1 110 ? -14.630 -16.708 -4.921 1.00 58.94 110 PRO A N 1
ATOM 842 C CA . PRO A 1 110 ? -15.630 -15.669 -5.104 1.00 58.94 110 PRO A CA 1
ATOM 843 C C . PRO A 1 110 ? -16.900 -16.332 -5.659 1.00 58.94 110 PRO A C 1
ATOM 845 O O . PRO A 1 110 ? -16.795 -17.122 -6.603 1.00 58.94 110 PRO A O 1
ATOM 848 N N . PRO A 1 111 ? -18.078 -16.077 -5.064 1.00 60.00 111 PRO A N 1
ATOM 849 C CA . PRO A 1 111 ? -19.317 -16.682 -5.525 1.00 60.00 111 PRO A CA 1
ATOM 850 C C . PRO A 1 111 ? -19.510 -16.373 -7.016 1.00 60.00 111 PRO A C 1
ATOM 852 O O . PRO A 1 111 ? -19.166 -15.267 -7.454 1.00 60.00 111 PRO A O 1
ATOM 855 N N . PRO A 1 112 ? -20.024 -17.334 -7.804 1.00 65.38 112 PRO A N 1
ATOM 856 C CA . PRO A 1 112 ? -20.186 -17.184 -9.254 1.00 65.38 112 PRO A CA 1
ATOM 857 C C . PRO A 1 112 ? -21.036 -15.957 -9.624 1.00 65.38 112 PRO A C 1
ATOM 859 O O . PRO A 1 112 ? -20.916 -15.409 -10.717 1.00 65.38 112 PRO A O 1
ATOM 862 N N . ASP A 1 113 ? -21.843 -15.487 -8.679 1.00 69.44 113 ASP A N 1
ATOM 863 C CA . ASP A 1 113 ? -22.685 -14.312 -8.717 1.00 69.44 113 ASP A CA 1
ATOM 864 C C . ASP A 1 113 ? -22.331 -13.327 -7.584 1.00 69.44 113 ASP A C 1
ATOM 866 O O . ASP A 1 113 ? -22.806 -13.399 -6.450 1.00 69.44 113 ASP A O 1
ATOM 870 N N . ALA A 1 114 ? -21.535 -12.307 -7.919 1.00 70.81 114 ALA A N 1
ATOM 871 C CA . ALA A 1 114 ? -21.171 -11.220 -7.000 1.00 70.81 114 ALA A CA 1
ATOM 872 C C . ALA A 1 114 ? -22.389 -10.502 -6.372 1.00 70.81 114 ALA A C 1
ATOM 874 O O . ALA A 1 114 ? -22.291 -9.920 -5.291 1.00 70.81 114 ALA A O 1
ATOM 875 N N . GLU A 1 115 ? -23.540 -10.553 -7.043 1.00 75.25 115 GLU A N 1
ATOM 876 C CA . GLU A 1 115 ? -24.804 -9.985 -6.579 1.00 75.25 115 GLU A CA 1
ATOM 877 C C . GLU A 1 115 ? -25.455 -10.823 -5.466 1.00 75.25 115 GLU A C 1
ATOM 879 O O . GLU A 1 115 ? -25.973 -10.264 -4.498 1.00 75.25 115 GLU A O 1
ATOM 884 N N . LEU A 1 116 ? -25.374 -12.155 -5.535 1.00 75.38 116 LEU A N 1
ATOM 885 C CA . LEU A 1 116 ? -25.874 -13.036 -4.477 1.00 75.38 116 LEU A CA 1
ATOM 886 C C . LEU A 1 116 ? -25.033 -12.889 -3.209 1.00 75.38 116 LEU A C 1
ATOM 888 O O . LEU A 1 116 ? -25.585 -12.833 -2.115 1.00 75.38 116 LEU A O 1
ATOM 892 N N . ALA A 1 117 ? -23.717 -12.716 -3.360 1.00 74.12 117 ALA A N 1
ATOM 893 C CA . ALA A 1 117 ? -22.807 -12.404 -2.257 1.00 74.12 117 ALA A CA 1
ATOM 894 C C . ALA A 1 117 ? -23.209 -11.121 -1.524 1.00 74.12 117 ALA A C 1
ATOM 896 O O . ALA A 1 117 ? -23.251 -11.088 -0.297 1.00 74.12 117 ALA A O 1
ATOM 897 N N . ARG A 1 118 ? -23.525 -10.062 -2.285 1.00 76.75 118 ARG A N 1
ATOM 898 C CA . ARG A 1 118 ? -23.973 -8.779 -1.729 1.00 76.75 118 ARG A CA 1
ATOM 899 C C . ARG A 1 118 ? -25.312 -8.918 -1.018 1.00 76.75 118 ARG A C 1
ATOM 901 O O . ARG A 1 118 ? -25.458 -8.417 0.091 1.00 76.75 118 ARG A O 1
ATOM 908 N N . ARG A 1 119 ? -26.267 -9.636 -1.614 1.00 82.25 119 ARG A N 1
ATOM 909 C CA . ARG A 1 119 ? -27.581 -9.892 -1.003 1.00 82.25 119 ARG A CA 1
ATOM 910 C C . ARG A 1 119 ? -27.468 -10.725 0.271 1.00 82.25 119 ARG A C 1
ATOM 912 O O . ARG A 1 119 ? -28.087 -10.383 1.271 1.00 82.25 119 ARG A O 1
ATOM 919 N N . ALA A 1 120 ? -26.641 -11.768 0.260 1.00 77.19 120 ALA A N 1
ATOM 920 C CA . ALA A 1 120 ? -26.383 -12.604 1.426 1.00 77.19 120 ALA A CA 1
ATOM 921 C C . ALA A 1 120 ? -25.666 -11.828 2.541 1.00 77.19 120 ALA A C 1
ATOM 923 O O . ALA A 1 120 ? -26.025 -11.978 3.705 1.00 77.19 120 ALA A O 1
ATOM 924 N N . ALA A 1 121 ? -24.706 -10.962 2.196 1.00 81.50 121 ALA A N 1
ATOM 925 C CA . ALA A 1 121 ? -24.036 -10.093 3.160 1.00 81.50 121 ALA A CA 1
ATOM 926 C C . ALA A 1 121 ? -25.021 -9.132 3.842 1.00 81.50 121 ALA A C 1
ATOM 928 O O . ALA A 1 121 ? -24.985 -9.008 5.059 1.00 81.50 121 ALA A O 1
ATOM 929 N N . ILE A 1 122 ? -25.952 -8.535 3.088 1.00 83.75 122 ILE A N 1
ATOM 930 C CA . ILE A 1 122 ? -26.997 -7.658 3.641 1.00 83.75 122 ILE A CA 1
ATOM 931 C C . ILE A 1 122 ? -27.920 -8.425 4.600 1.00 83.75 122 ILE A C 1
ATOM 933 O O . ILE A 1 122 ? -28.210 -7.939 5.688 1.00 83.75 122 ILE A O 1
ATOM 937 N N . VAL A 1 123 ? -28.353 -9.636 4.231 1.00 82.44 123 VAL A N 1
ATOM 938 C CA . VAL A 1 123 ? -29.199 -10.478 5.099 1.00 82.44 123 VAL A CA 1
ATOM 939 C C . VAL A 1 123 ? -28.448 -10.909 6.361 1.00 82.44 123 VAL A C 1
ATOM 941 O O . VAL A 1 123 ? -29.028 -10.932 7.443 1.00 82.44 123 VAL A O 1
ATOM 944 N N . LEU A 1 124 ? -27.155 -11.225 6.249 1.00 77.81 124 LEU A N 1
ATOM 945 C CA . LEU A 1 124 ? -26.327 -11.588 7.396 1.00 77.81 124 LEU A CA 1
ATOM 946 C C . LEU A 1 124 ? -26.076 -10.389 8.318 1.00 77.81 124 LEU A C 1
ATOM 948 O O . LEU A 1 124 ? -26.122 -10.548 9.534 1.00 77.81 124 LEU A O 1
ATOM 952 N N . GLU A 1 125 ? -25.839 -9.198 7.766 1.00 72.12 125 GLU A N 1
ATOM 953 C CA . GLU A 1 125 ? -25.726 -7.957 8.538 1.00 72.12 125 GLU A CA 1
ATOM 954 C C . GLU A 1 125 ? -27.025 -7.656 9.288 1.00 72.12 125 GLU A C 1
ATOM 956 O O . GLU A 1 125 ? -26.988 -7.410 10.493 1.00 72.12 125 GLU A O 1
ATOM 961 N N . ASP A 1 126 ? -28.172 -7.758 8.615 1.00 75.62 126 ASP A N 1
ATOM 962 C CA . ASP A 1 126 ? -29.481 -7.557 9.234 1.00 75.62 126 ASP A CA 1
ATOM 963 C C . ASP A 1 126 ? -29.764 -8.594 10.335 1.00 75.62 126 ASP A C 1
ATOM 965 O O . ASP A 1 126 ? -30.178 -8.241 11.443 1.00 75.62 126 ASP A O 1
ATOM 969 N N . TYR A 1 127 ? -29.442 -9.866 10.083 1.00 70.44 127 TYR A N 1
ATOM 970 C CA . TYR A 1 127 ? -29.566 -10.941 11.066 1.00 70.44 127 TYR A CA 1
ATOM 971 C C . TYR A 1 127 ? -28.651 -10.726 12.276 1.00 70.44 127 TYR A C 1
ATOM 973 O O . TYR A 1 127 ? -29.088 -10.879 13.413 1.00 70.44 127 TYR A O 1
ATOM 981 N N . LEU A 1 128 ? -27.394 -10.325 12.071 1.00 73.81 128 LEU A N 1
ATOM 982 C CA . LEU A 1 128 ? -26.458 -10.042 13.163 1.00 73.81 128 LEU A CA 1
ATOM 983 C C . LEU A 1 128 ? -26.894 -8.827 13.992 1.00 73.81 128 LEU A C 1
ATOM 985 O O . LEU A 1 128 ? -26.734 -8.829 15.215 1.00 73.81 128 LEU A O 1
ATOM 989 N N . ILE A 1 129 ? -27.487 -7.817 13.352 1.00 68.38 129 ILE A N 1
ATOM 990 C CA . ILE A 1 129 ? -28.064 -6.652 14.031 1.00 68.38 129 ILE A CA 1
ATOM 991 C C . ILE A 1 129 ? -29.276 -7.057 14.887 1.00 68.38 129 ILE A C 1
ATOM 993 O O . ILE A 1 129 ? -29.414 -6.564 16.011 1.00 68.38 129 ILE A O 1
ATOM 997 N N . HIS A 1 130 ? -30.120 -7.972 14.399 1.00 66.75 130 HIS A N 1
ATOM 998 C CA . HIS A 1 130 ? -31.316 -8.433 15.111 1.00 66.75 130 HIS A CA 1
ATOM 999 C C . HIS A 1 130 ? -31.010 -9.462 16.214 1.00 66.75 130 HIS A C 1
ATOM 1001 O O . HIS A 1 130 ? -31.519 -9.340 17.329 1.00 66.75 130 HIS A O 1
ATOM 1007 N N . VAL A 1 131 ? -30.124 -10.429 15.965 1.00 61.75 131 VAL A N 1
ATOM 1008 C CA . VAL A 1 131 ? -29.728 -11.456 16.947 1.00 61.75 131 VAL A CA 1
ATOM 1009 C C . VAL A 1 131 ? -28.835 -10.884 18.048 1.00 61.75 131 VAL A C 1
ATOM 1011 O O . VAL A 1 131 ? -28.951 -11.286 19.205 1.00 61.75 131 VAL A O 1
ATOM 1014 N N . GLY A 1 132 ? -28.012 -9.874 17.743 1.00 55.84 132 GLY A N 1
ATOM 1015 C CA . GLY A 1 132 ? -27.176 -9.181 18.729 1.00 55.84 132 GLY A CA 1
ATOM 1016 C C . GLY A 1 132 ? -27.944 -8.353 19.771 1.00 55.84 132 GLY A C 1
ATOM 1017 O O . GLY A 1 132 ? -27.317 -7.781 20.664 1.00 55.84 132 GLY A O 1
ATOM 1018 N N . ARG A 1 133 ? -29.280 -8.261 19.673 1.00 52.97 133 ARG A N 1
ATOM 1019 C CA . ARG A 1 133 ? -30.111 -7.382 20.513 1.00 52.97 133 ARG A CA 1
ATOM 1020 C C . ARG A 1 133 ? -31.114 -8.108 21.420 1.00 52.97 133 ARG A C 1
ATOM 1022 O O . ARG A 1 133 ? -31.613 -7.476 22.345 1.00 52.97 133 ARG A O 1
ATOM 1029 N N . GLY A 1 134 ? -31.415 -9.388 21.176 1.00 46.53 134 GLY A N 1
ATOM 1030 C CA . GLY A 1 134 ? -32.626 -10.024 21.720 1.00 46.53 134 GLY A CA 1
ATOM 1031 C C . GLY A 1 134 ? -32.467 -11.047 22.850 1.00 46.53 134 GLY A C 1
ATOM 1032 O O . GLY A 1 134 ? -33.224 -10.978 23.809 1.00 46.53 134 G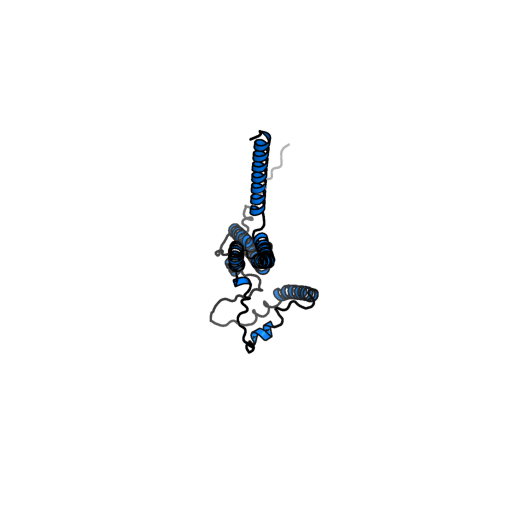LY A O 1
ATOM 1033 N N . ASP A 1 135 ? -31.538 -12.008 22.767 1.00 48.53 135 ASP A N 1
ATOM 1034 C CA . ASP A 1 135 ? -31.889 -13.346 23.302 1.00 48.53 135 ASP A CA 1
ATOM 1035 C C . ASP A 1 135 ? -30.929 -14.017 24.305 1.00 48.53 135 ASP A C 1
ATOM 1037 O O . ASP A 1 135 ? -31.148 -15.164 24.696 1.00 48.53 135 ASP A O 1
ATOM 1041 N N . VAL A 1 136 ? -29.883 -13.335 24.788 1.00 48.47 136 VAL A N 1
ATOM 1042 C CA . VAL A 1 136 ? -28.962 -13.932 25.790 1.00 48.47 136 VAL A CA 1
ATOM 1043 C C . VAL A 1 136 ? -29.197 -13.421 27.216 1.00 48.47 136 VAL A C 1
ATOM 1045 O O . VAL A 1 136 ? -28.845 -14.107 28.173 1.00 48.47 136 VAL A O 1
ATOM 1048 N N . SER A 1 137 ? -29.874 -12.281 27.399 1.00 45.53 137 SER A N 1
ATOM 1049 C CA . SER A 1 137 ? -30.166 -11.774 28.752 1.00 45.53 137 SER A CA 1
ATOM 1050 C C . SER A 1 137 ? -31.245 -12.594 29.472 1.00 45.53 137 SER A C 1
ATOM 1052 O O . SER A 1 137 ? -31.264 -12.641 30.694 1.00 45.53 137 SER A O 1
ATOM 1054 N N . THR A 1 138 ? -32.114 -13.291 28.737 1.00 46.81 138 THR A N 1
ATOM 1055 C CA . THR A 1 138 ? -33.223 -14.086 29.295 1.00 46.81 138 THR A CA 1
ATOM 1056 C C . THR A 1 138 ? -32.850 -15.533 29.620 1.00 46.81 138 THR A C 1
ATOM 1058 O O . THR A 1 138 ? -33.643 -16.229 30.253 1.00 46.81 138 THR A O 1
ATOM 1061 N N . ARG A 1 139 ? -31.663 -16.007 29.206 1.00 44.44 139 ARG A N 1
ATOM 1062 C CA . ARG A 1 139 ? -31.205 -17.385 29.470 1.00 44.44 139 ARG A CA 1
ATOM 1063 C C . ARG A 1 139 ? -30.150 -17.499 30.571 1.00 44.44 139 ARG A C 1
ATOM 1065 O O . ARG A 1 139 ? -30.020 -18.584 31.118 1.00 44.44 139 ARG A O 1
ATOM 1072 N N . ILE A 1 140 ? -29.455 -16.416 30.935 1.00 48.09 140 ILE A N 1
ATOM 1073 C CA . ILE A 1 140 ? -28.401 -16.454 31.969 1.00 48.09 140 ILE A CA 1
ATOM 1074 C C . ILE A 1 140 ? -28.925 -16.114 33.378 1.00 48.09 140 ILE A C 1
ATOM 1076 O O . ILE A 1 140 ? -28.406 -16.652 34.346 1.00 48.09 140 ILE A O 1
ATOM 1080 N N . ASP A 1 141 ? -30.030 -15.377 33.530 1.00 46.59 141 ASP A N 1
ATOM 1081 C CA . ASP A 1 141 ? -30.623 -15.126 34.864 1.00 46.59 141 ASP A CA 1
ATOM 1082 C C . ASP A 1 141 ? -31.399 -16.329 35.453 1.00 46.59 141 ASP A C 1
ATOM 1084 O O . ASP A 1 141 ? -31.935 -16.241 36.558 1.00 46.59 141 ASP A O 1
ATOM 1088 N N . ARG A 1 142 ? -31.490 -17.467 34.741 1.00 41.38 142 ARG A N 1
ATOM 1089 C CA . ARG A 1 142 ? -32.233 -18.663 35.199 1.00 41.38 142 ARG A CA 1
ATOM 1090 C C . ARG A 1 142 ? -31.359 -19.854 35.600 1.00 41.38 142 ARG A C 1
ATOM 1092 O O . ARG A 1 142 ? -31.891 -20.824 36.132 1.00 41.38 142 ARG A O 1
ATOM 1099 N N . SER A 1 143 ? -30.047 -19.793 35.424 1.00 33.12 143 SER A N 1
ATOM 1100 C CA . SER A 1 143 ? -29.169 -20.909 35.779 1.00 33.12 143 SER A CA 1
ATOM 1101 C C . SER A 1 143 ? -27.927 -20.419 36.518 1.00 33.12 143 SER A C 1
ATOM 1103 O O . SER A 1 143 ? -26.949 -20.039 35.887 1.00 33.12 143 SER A O 1
ATOM 1105 N N . GLU A 1 144 ? -28.024 -20.513 37.854 1.00 40.22 144 GLU A N 1
ATOM 1106 C CA . GLU A 1 144 ? -26.940 -20.884 38.787 1.00 40.22 144 GLU A CA 1
ATOM 1107 C C . GLU A 1 144 ? -25.974 -19.731 39.144 1.00 40.22 144 GLU A C 1
ATOM 1109 O O . GLU A 1 144 ? -25.233 -19.228 38.318 1.00 40.22 144 GLU A O 1
ATOM 1114 N N . GLN A 1 145 ? -25.895 -19.186 40.3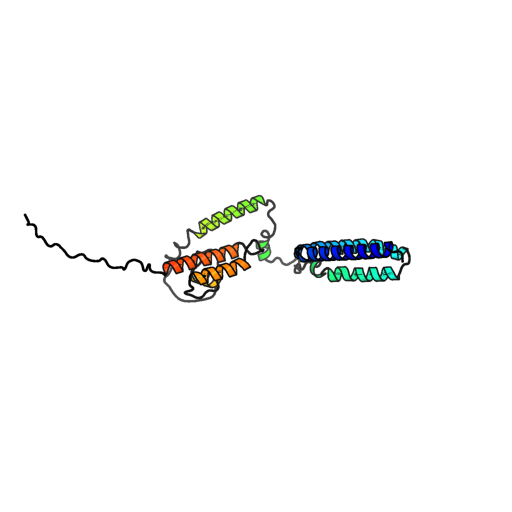63 1.00 46.78 145 GLN A N 1
ATOM 1115 C CA . GLN A 1 145 ? -25.947 -19.795 41.695 1.00 46.78 145 GLN A CA 1
ATOM 1116 C C . GLN A 1 145 ? -25.184 -21.124 41.772 1.00 46.78 145 GLN A C 1
ATOM 1118 O O . GLN A 1 145 ? -25.792 -22.178 41.899 1.00 46.78 145 GLN A O 1
ATOM 1123 N N . GLY A 1 146 ? -23.846 -21.053 41.722 1.00 36.84 146 GLY A N 1
ATOM 1124 C CA . GLY A 1 146 ? -22.972 -22.159 42.130 1.00 36.84 146 GLY A CA 1
ATOM 1125 C C . GLY A 1 146 ? -21.573 -22.191 41.499 1.00 36.84 146 GLY A C 1
ATOM 1126 O O . GLY A 1 146 ? -21.418 -22.703 40.404 1.00 36.84 146 GLY A O 1
ATOM 1127 N N . SER A 1 147 ? -20.580 -21.742 42.276 1.00 37.00 147 SER A N 1
ATOM 1128 C CA . SER A 1 147 ? -19.222 -22.313 42.435 1.00 37.00 147 SER A CA 1
ATOM 1129 C C . SER A 1 147 ? -18.143 -22.243 41.325 1.00 37.00 147 SER A C 1
ATOM 1131 O O . SER A 1 147 ? -18.266 -22.817 40.253 1.00 37.00 147 SER A O 1
ATOM 1133 N N . ASP A 1 148 ? -17.030 -21.597 41.712 1.00 43.03 148 ASP A N 1
ATOM 1134 C CA . ASP A 1 148 ? -15.596 -21.789 41.396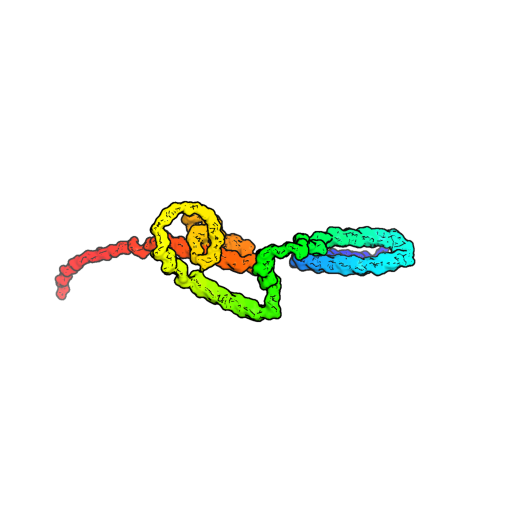 1.00 43.03 148 ASP A CA 1
ATOM 1135 C C . ASP A 1 148 ? -15.126 -22.421 40.066 1.00 43.03 148 ASP A C 1
ATOM 1137 O O . ASP A 1 148 ? -15.259 -23.622 39.852 1.00 43.03 148 ASP A O 1
ATOM 1141 N N . ALA A 1 149 ? -14.390 -21.618 39.274 1.00 33.25 149 ALA A N 1
ATOM 1142 C CA . ALA A 1 149 ? -13.019 -21.858 38.762 1.00 33.25 149 ALA A CA 1
ATOM 1143 C C . ALA A 1 149 ? -12.728 -20.969 37.524 1.00 33.25 149 ALA A C 1
ATOM 1145 O O . ALA A 1 149 ? -13.510 -20.935 36.577 1.00 33.25 149 ALA A O 1
ATOM 1146 N N . GLY A 1 150 ? -11.591 -20.254 37.494 1.00 40.66 150 GLY A N 1
ATOM 1147 C CA . GLY A 1 150 ? -11.089 -19.588 36.269 1.00 40.66 150 GLY A CA 1
ATOM 1148 C C . GLY A 1 150 ? -10.633 -20.612 35.212 1.00 40.66 150 GLY A C 1
ATOM 1149 O O . GLY A 1 150 ? -10.298 -21.731 35.608 1.00 40.66 150 GLY A O 1
ATOM 1150 N N . PRO A 1 151 ? -10.582 -20.287 33.892 1.00 44.06 151 PRO A N 1
ATOM 1151 C CA . PRO A 1 151 ? -9.471 -19.484 33.332 1.00 44.06 151 PRO A CA 1
ATOM 1152 C C . PRO A 1 151 ? -9.751 -18.669 32.024 1.00 44.06 151 PRO A C 1
ATOM 1154 O O . PRO A 1 151 ? -10.646 -18.991 31.255 1.00 44.06 151 PRO A O 1
ATOM 1157 N N . ALA A 1 152 ? -8.859 -17.703 31.730 1.00 33.00 152 ALA A N 1
ATOM 1158 C CA . ALA A 1 152 ? -8.359 -17.269 30.397 1.00 33.00 152 ALA A CA 1
ATOM 1159 C C . ALA A 1 152 ? -9.331 -16.667 29.321 1.00 33.00 152 ALA A C 1
ATOM 1161 O O . ALA A 1 152 ? -10.547 -16.802 29.401 1.00 33.00 152 ALA A O 1
ATOM 1162 N N . PRO A 1 153 ? -8.801 -15.908 28.329 1.00 45.34 153 PRO A N 1
ATOM 1163 C CA . PRO A 1 153 ? -9.489 -14.785 27.690 1.00 45.34 153 PRO A CA 1
ATOM 1164 C C . PRO A 1 153 ? -10.402 -15.219 26.540 1.00 45.34 153 PRO A C 1
ATOM 1166 O O . PRO A 1 153 ? -9.988 -15.941 25.633 1.00 45.34 153 PRO A O 1
ATOM 1169 N N . SER A 1 154 ? -11.640 -14.724 26.536 1.00 38.00 154 SER A N 1
ATOM 1170 C CA . SER A 1 154 ? -12.568 -14.909 25.421 1.00 38.00 154 SER A CA 1
ATOM 1171 C C . SER A 1 154 ? -12.563 -13.684 24.510 1.00 38.00 154 SER A C 1
ATOM 1173 O O . SER A 1 154 ? -13.307 -12.723 24.680 1.00 38.00 154 SER A O 1
ATOM 1175 N N . ASP A 1 155 ? -11.726 -13.775 23.481 1.00 46.94 155 ASP A N 1
ATOM 1176 C CA . ASP A 1 155 ? -11.988 -13.156 22.188 1.00 46.94 155 ASP A CA 1
ATOM 1177 C C . ASP A 1 155 ? -13.316 -13.719 21.653 1.00 46.94 155 ASP A C 1
ATOM 1179 O O . ASP A 1 155 ? -13.383 -14.842 21.154 1.00 46.94 155 ASP A O 1
ATOM 1183 N N . ARG A 1 156 ? -14.417 -12.992 21.861 1.00 39.88 156 ARG A N 1
ATOM 1184 C CA . ARG A 1 156 ? -15.711 -13.297 21.240 1.00 39.88 156 ARG A CA 1
ATOM 1185 C C . ARG A 1 156 ? -16.476 -12.002 20.992 1.00 39.88 156 ARG A C 1
ATOM 1187 O O . ARG A 1 156 ? -17.347 -11.582 21.750 1.00 39.88 156 ARG A O 1
ATOM 1194 N N . GLY A 1 157 ? -16.076 -11.346 19.903 1.00 44.81 157 GLY A N 1
ATOM 1195 C CA . GLY A 1 157 ? -16.732 -10.164 19.359 1.00 44.81 157 GLY A CA 1
ATOM 1196 C C . GLY A 1 157 ? -18.202 -10.433 19.038 1.00 44.81 157 GLY A C 1
ATOM 1197 O O . GLY A 1 157 ? -18.523 -11.340 18.275 1.00 44.81 157 GLY A O 1
ATOM 1198 N N . GLY A 1 158 ? -19.085 -9.623 19.621 1.00 46.97 158 GLY A N 1
ATOM 1199 C CA . GLY A 1 158 ? -20.511 -9.615 19.288 1.00 46.97 158 GLY A CA 1
ATOM 1200 C C . GLY A 1 158 ? -21.421 -8.942 20.320 1.00 46.97 158 GLY A C 1
ATOM 1201 O O . GLY A 1 158 ? -22.499 -8.486 19.954 1.00 46.97 158 GLY A O 1
ATOM 1202 N N . GLY A 1 159 ? -20.998 -8.819 21.584 1.00 51.00 159 GLY A N 1
ATOM 1203 C CA . GLY A 1 159 ? -21.799 -8.198 22.652 1.00 51.00 159 GLY A CA 1
ATOM 1204 C C . GLY A 1 159 ? -21.727 -6.659 22.717 1.00 51.00 159 GLY A C 1
ATOM 1205 O O . GLY A 1 159 ? -20.871 -6.047 22.067 1.00 51.00 159 GLY A O 1
ATOM 1206 N N . PRO A 1 160 ? -22.616 -5.993 23.492 1.00 58.88 160 PRO A N 1
ATOM 1207 C CA . PRO A 1 160 ? -22.386 -4.623 23.945 1.00 58.88 160 PRO A CA 1
ATOM 1208 C C . PRO A 1 160 ? -21.050 -4.567 24.676 1.00 58.88 160 PRO A C 1
ATOM 1210 O O . PRO A 1 160 ? -20.866 -5.198 25.711 1.00 58.88 160 PRO A O 1
ATOM 1213 N N . MET A 1 161 ? -20.111 -3.842 24.076 1.00 77.06 161 MET A N 1
ATOM 1214 C CA . MET A 1 161 ? -18.751 -3.713 24.571 1.00 77.06 161 MET A CA 1
ATOM 1215 C C . MET A 1 161 ? -18.760 -3.252 26.028 1.00 77.06 161 MET A C 1
ATOM 1217 O O . MET A 1 161 ? -19.366 -2.228 26.352 1.00 77.06 161 MET A O 1
ATOM 1221 N N . SER A 1 162 ? -18.116 -4.020 26.906 1.00 85.25 162 SER A N 1
ATOM 1222 C CA . SER A 1 162 ? -18.046 -3.664 28.324 1.00 85.25 162 SER A CA 1
ATOM 1223 C C . SER A 1 162 ? -17.140 -2.447 28.529 1.00 85.25 162 SER A C 1
ATOM 1225 O O . SER A 1 162 ? -16.253 -2.179 27.719 1.00 85.25 162 SER A O 1
ATOM 1227 N N . ALA A 1 163 ? -17.322 -1.712 29.629 1.00 83.00 163 ALA A N 1
ATOM 1228 C CA . ALA A 1 163 ? -16.431 -0.604 29.980 1.00 83.00 163 ALA A CA 1
ATOM 1229 C C . ALA A 1 163 ? -14.962 -1.051 30.097 1.00 83.00 163 ALA A C 1
ATOM 1231 O O . ALA A 1 163 ? -14.059 -0.342 29.662 1.00 83.00 163 ALA A O 1
ATOM 1232 N N . LEU A 1 164 ? -14.718 -2.252 30.635 1.00 83.06 164 LEU A N 1
ATOM 1233 C CA . LEU A 1 164 ? -13.375 -2.826 30.743 1.00 83.06 164 LEU A CA 1
ATOM 1234 C C . LEU A 1 164 ? -12.790 -3.167 29.368 1.00 83.06 164 LEU A C 1
ATOM 1236 O O . LEU A 1 164 ? -11.667 -2.773 29.074 1.00 83.06 164 LEU A O 1
ATOM 1240 N N . GLU A 1 165 ? -13.572 -3.801 28.493 1.00 82.94 165 GLU A N 1
ATOM 1241 C CA . GLU A 1 165 ? -13.149 -4.085 27.117 1.00 82.94 165 GLU A CA 1
ATOM 1242 C C . GLU A 1 165 ? -12.884 -2.785 26.338 1.00 82.94 165 GLU A C 1
ATOM 1244 O O . GLU A 1 165 ? -11.930 -2.685 25.568 1.00 82.94 165 GLU A O 1
ATOM 1249 N N . ALA A 1 166 ? -13.705 -1.753 26.551 1.00 88.44 166 ALA A N 1
ATOM 1250 C CA . ALA A 1 166 ? -13.538 -0.447 25.924 1.00 88.44 166 ALA A CA 1
ATOM 1251 C C . ALA A 1 166 ? -12.254 0.266 26.380 1.00 88.44 166 ALA A C 1
ATOM 1253 O O . ALA A 1 166 ? -11.585 0.900 25.558 1.00 88.44 166 ALA A O 1
ATOM 1254 N N . LEU A 1 167 ? -11.883 0.129 27.658 1.00 86.88 167 LEU A N 1
ATOM 1255 C CA . LEU A 1 167 ? -10.602 0.598 28.190 1.00 86.88 167 LEU A CA 1
ATOM 1256 C C . LEU A 1 167 ? -9.424 -0.143 27.552 1.00 86.88 167 LEU A C 1
ATOM 1258 O O . LEU A 1 167 ? -8.477 0.506 27.112 1.00 86.88 167 LEU A O 1
ATOM 1262 N N . GLU A 1 168 ? -9.504 -1.469 27.427 1.00 88.06 168 GLU A N 1
ATOM 1263 C CA . GLU A 1 168 ? -8.455 -2.280 26.795 1.00 88.06 168 GLU A CA 1
ATOM 1264 C C . GLU A 1 168 ? -8.267 -1.933 25.315 1.00 88.06 168 GLU A C 1
ATOM 1266 O O . GLU A 1 168 ? -7.142 -1.711 24.868 1.00 88.06 168 GLU A O 1
ATOM 1271 N N . VAL A 1 169 ? -9.360 -1.800 24.556 1.00 88.38 169 VAL A N 1
ATOM 1272 C CA . VAL A 1 169 ? -9.297 -1.459 23.125 1.00 88.38 169 VAL A CA 1
ATOM 1273 C C . VAL A 1 169 ? -8.724 -0.064 22.882 1.00 88.38 169 VAL A C 1
ATOM 1275 O O . VAL A 1 169 ? -8.028 0.142 21.888 1.00 88.38 169 VAL A O 1
ATOM 1278 N N . LEU A 1 170 ? -8.989 0.897 23.771 1.00 89.12 170 LEU A N 1
ATOM 1279 C CA . LEU A 1 170 ? -8.415 2.243 23.681 1.00 89.12 170 LEU A CA 1
ATOM 1280 C C . LEU A 1 170 ? -7.045 2.370 24.374 1.00 89.12 170 LEU A C 1
ATOM 1282 O O . LEU A 1 170 ? -6.401 3.410 24.229 1.00 89.12 170 LEU A O 1
ATOM 1286 N N . GLY A 1 171 ? -6.589 1.339 25.093 1.00 89.50 171 GLY A N 1
ATOM 1287 C CA . GLY A 1 171 ? -5.338 1.348 25.856 1.00 89.50 171 GLY A CA 1
ATOM 1288 C C . GLY A 1 171 ? -5.342 2.357 27.008 1.00 89.50 171 GLY A C 1
ATOM 1289 O O . GLY A 1 171 ? -4.357 3.065 27.211 1.00 89.50 171 GLY A O 1
ATOM 1290 N N . LEU A 1 172 ? -6.468 2.482 27.713 1.00 89.38 172 LEU A N 1
ATOM 1291 C CA . LEU A 1 172 ? -6.679 3.450 28.790 1.00 89.38 172 LEU A CA 1
ATOM 1292 C C . LEU A 1 172 ? -6.854 2.761 30.145 1.00 89.38 172 LEU A C 1
ATOM 1294 O O . LEU A 1 172 ? -7.394 1.664 30.239 1.00 89.38 172 LEU A O 1
ATOM 1298 N N . GLU A 1 173 ? -6.447 3.439 31.217 1.00 85.94 173 GLU A N 1
ATOM 1299 C CA . GLU A 1 173 ? -6.653 2.961 32.586 1.00 85.94 173 GLU A CA 1
ATOM 1300 C C . GLU A 1 173 ? -8.049 3.306 33.128 1.00 85.94 173 GLU A C 1
ATOM 1302 O O . GLU A 1 173 ? -8.723 4.243 32.679 1.00 85.94 173 GLU A O 1
ATOM 1307 N N . ARG A 1 174 ? -8.486 2.557 34.150 1.00 81.62 174 ARG A N 1
ATOM 1308 C CA . ARG A 1 174 ? -9.775 2.786 34.818 1.00 81.62 174 ARG A CA 1
ATOM 1309 C C . ARG A 1 174 ? -9.826 4.205 35.387 1.00 81.62 174 ARG A C 1
ATOM 1311 O O . ARG A 1 174 ? -8.971 4.601 36.165 1.00 81.62 174 ARG A O 1
ATOM 1318 N N . GLY A 1 175 ? -10.877 4.950 35.044 1.00 78.81 175 GLY A N 1
ATOM 1319 C CA . GLY A 1 175 ? -11.038 6.340 35.487 1.00 78.81 175 GLY A CA 1
ATOM 1320 C C . GLY A 1 175 ? -10.508 7.393 34.512 1.00 78.81 175 GLY A C 1
ATOM 1321 O O . GLY A 1 175 ? -10.513 8.575 34.854 1.00 78.81 175 GLY A O 1
ATOM 1322 N N . ALA A 1 176 ? -10.111 6.998 33.298 1.00 84.81 176 ALA A N 1
ATOM 1323 C CA . ALA A 1 176 ? -9.789 7.934 32.227 1.00 84.81 176 ALA A CA 1
ATOM 1324 C C . ALA A 1 176 ? -10.904 8.977 32.013 1.00 84.81 176 ALA A C 1
ATOM 1326 O O . ALA A 1 176 ? -12.098 8.674 31.986 1.00 84.81 176 ALA A O 1
ATOM 1327 N N . ASN A 1 177 ? -10.501 10.236 31.850 1.00 87.69 177 ASN A N 1
ATOM 1328 C CA . ASN A 1 177 ? -11.420 11.340 31.599 1.00 87.69 177 ASN A CA 1
ATOM 1329 C C . ASN A 1 177 ? -11.864 11.382 30.122 1.00 87.69 177 ASN A C 1
ATOM 1331 O O . ASN A 1 177 ? -11.229 10.821 29.228 1.00 87.69 177 ASN A O 1
ATOM 1335 N N . ALA A 1 178 ? -12.952 12.106 29.838 1.00 87.75 178 ALA A N 1
ATOM 1336 C CA . ALA A 1 178 ? -13.496 12.222 28.479 1.00 87.75 178 ALA A CA 1
ATOM 1337 C C . ALA A 1 178 ? -12.482 12.772 27.453 1.00 87.75 178 ALA A C 1
ATOM 1339 O O . ALA A 1 178 ? -12.578 12.477 26.260 1.00 87.75 178 ALA A O 1
ATOM 1340 N N . THR A 1 179 ? -11.511 13.581 27.888 1.00 88.50 179 THR A N 1
ATOM 1341 C CA . THR A 1 179 ? -10.456 14.116 27.017 1.00 88.50 179 THR A CA 1
ATOM 1342 C C . THR A 1 179 ? -9.444 13.040 26.623 1.00 88.50 179 THR A C 1
ATOM 1344 O O . THR A 1 179 ? -9.109 12.957 25.440 1.00 88.50 179 THR A O 1
ATOM 1347 N N . ALA A 1 180 ? -9.030 12.176 27.555 1.00 87.88 180 ALA A N 1
ATOM 1348 C CA . ALA A 1 180 ? -8.161 11.029 2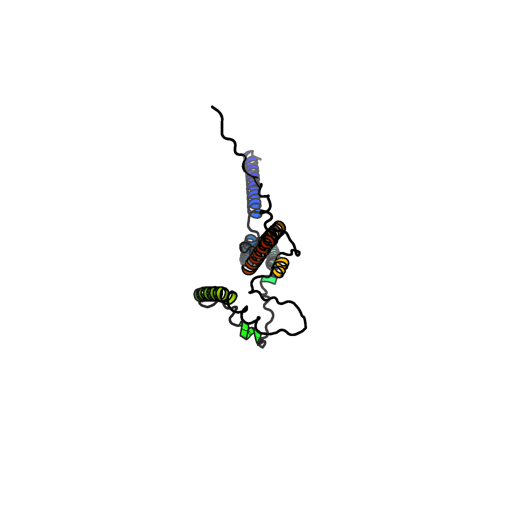7.292 1.00 87.88 180 ALA A CA 1
ATOM 1349 C C . ALA A 1 180 ? -8.828 10.014 26.352 1.00 87.88 180 ALA A C 1
ATOM 1351 O O . ALA A 1 180 ? -8.209 9.600 25.374 1.00 87.88 180 ALA A O 1
ATOM 1352 N N . VAL A 1 181 ? -10.116 9.715 26.564 1.00 90.56 181 VAL A N 1
ATOM 1353 C CA . VAL A 1 181 ? -10.908 8.832 25.683 1.00 90.56 181 VAL A CA 1
ATOM 1354 C C . VAL A 1 181 ? -10.896 9.330 24.236 1.00 90.56 181 VAL A C 1
ATOM 1356 O O . VAL A 1 181 ? -10.579 8.582 23.311 1.00 90.56 181 VAL A O 1
ATOM 1359 N N . ARG A 1 182 ? -11.168 10.624 24.018 1.00 92.06 182 ARG A N 1
ATOM 1360 C CA . ARG A 1 182 ? -11.150 11.216 22.668 1.00 92.06 182 ARG A CA 1
ATOM 1361 C C . ARG A 1 182 ? -9.749 11.264 22.060 1.00 92.06 182 ARG A C 1
ATOM 1363 O O . ARG A 1 182 ? -9.619 11.150 20.844 1.00 92.06 182 ARG A O 1
ATOM 1370 N N . ALA A 1 183 ? -8.712 11.482 22.867 1.00 90.38 183 ALA A N 1
ATOM 1371 C CA . ALA A 1 183 ? -7.334 11.513 22.384 1.00 90.38 183 ALA A CA 1
ATOM 1372 C C . ALA A 1 183 ? -6.866 10.125 21.915 1.00 90.38 183 ALA A C 1
ATOM 1374 O O . ALA A 1 183 ? -6.334 10.010 20.809 1.00 90.38 183 ALA A O 1
ATOM 1375 N N . ALA A 1 184 ? -7.135 9.082 22.706 1.00 90.44 184 ALA A N 1
ATOM 1376 C CA . ALA A 1 184 ? -6.834 7.697 22.354 1.00 90.44 184 ALA A CA 1
ATOM 1377 C C . ALA A 1 184 ? -7.589 7.253 21.092 1.00 90.44 184 ALA A C 1
ATOM 1379 O O . ALA A 1 184 ? -6.985 6.708 20.169 1.00 90.44 184 ALA A O 1
ATOM 1380 N N . HIS A 1 185 ? -8.883 7.588 21.002 1.00 91.69 185 HIS A N 1
ATOM 1381 C CA . HIS A 1 185 ? -9.704 7.308 19.821 1.00 91.69 185 HIS A CA 1
ATOM 1382 C C . HIS A 1 185 ? -9.119 7.927 18.546 1.00 91.69 185 HIS A C 1
ATOM 1384 O O . HIS A 1 185 ? -8.927 7.216 17.561 1.00 91.69 185 HIS A O 1
ATOM 1390 N N . ARG A 1 186 ? -8.748 9.217 18.569 1.00 91.69 186 ARG A N 1
ATOM 1391 C CA . ARG A 1 186 ? -8.132 9.875 17.402 1.00 91.69 186 ARG A CA 1
ATOM 1392 C C . ARG A 1 186 ? -6.824 9.207 16.984 1.00 91.69 186 ARG A C 1
ATOM 1394 O O . ARG A 1 186 ? -6.615 9.004 15.791 1.00 91.69 186 ARG A O 1
ATOM 1401 N N . ARG A 1 187 ? -5.962 8.854 17.945 1.00 91.31 187 ARG A N 1
ATOM 1402 C CA . ARG A 1 187 ? -4.678 8.189 17.668 1.00 91.31 187 ARG A CA 1
ATOM 1403 C C . ARG A 1 187 ? -4.885 6.833 16.990 1.00 91.31 187 ARG A C 1
ATOM 1405 O O . ARG A 1 187 ? -4.225 6.547 15.998 1.00 91.31 187 ARG A O 1
ATOM 1412 N N . LEU A 1 188 ? -5.805 6.018 17.503 1.00 89.19 188 LEU A N 1
ATOM 1413 C CA . LEU A 1 188 ? -6.076 4.685 16.959 1.00 89.19 188 LEU A CA 1
ATOM 1414 C C . LEU A 1 188 ? -6.794 4.749 15.606 1.00 89.19 188 LEU A C 1
ATOM 1416 O O . LEU A 1 188 ? -6.436 4.019 14.685 1.00 89.19 188 LEU A O 1
ATOM 1420 N N . MET A 1 189 ? -7.737 5.677 15.435 1.00 88.25 189 MET A N 1
ATOM 1421 C CA . MET A 1 189 ? -8.456 5.838 14.170 1.00 88.25 189 MET A CA 1
ATOM 1422 C C . MET A 1 189 ? -7.547 6.339 13.036 1.00 88.25 189 MET A C 1
ATOM 1424 O O . MET A 1 189 ? -7.722 5.931 11.893 1.00 88.25 189 MET A O 1
ATOM 1428 N N . GLN A 1 190 ? -6.531 7.161 13.333 1.00 87.81 190 GLN A N 1
ATOM 1429 C CA . GLN A 1 190 ? -5.522 7.570 12.341 1.00 87.81 190 GLN A CA 1
ATOM 1430 C C . GLN A 1 190 ? -4.717 6.390 11.777 1.00 87.81 190 GLN A C 1
ATOM 1432 O O . GLN A 1 190 ? -4.279 6.456 10.626 1.00 87.81 190 GLN A O 1
ATOM 1437 N N . LEU A 1 191 ? -4.532 5.335 12.577 1.00 83.19 191 LEU A N 1
ATOM 1438 C CA . LEU A 1 191 ? -3.795 4.125 12.207 1.00 83.19 191 LEU A CA 1
ATOM 1439 C C . LEU A 1 191 ? -4.680 3.102 11.480 1.00 83.19 191 LEU A C 1
ATOM 1441 O O . LEU A 1 191 ? -4.199 2.391 10.605 1.00 83.19 191 LEU A O 1
ATOM 1445 N N . VAL A 1 192 ? -5.964 3.029 11.839 1.00 86.31 192 VAL A N 1
ATOM 1446 C CA . VAL A 1 192 ? -6.890 1.961 11.415 1.00 86.31 192 VAL A CA 1
ATOM 1447 C C . VAL A 1 192 ? -7.894 2.421 10.346 1.00 86.31 192 VAL A C 1
ATOM 1449 O O . VAL A 1 192 ? -8.727 1.636 9.902 1.00 86.31 192 VAL A O 1
ATOM 1452 N N . HIS A 1 193 ? -7.830 3.675 9.892 1.00 77.50 193 HIS A N 1
ATOM 1453 C CA . HIS A 1 193 ? -8.816 4.221 8.957 1.00 77.50 193 HIS A CA 1
ATOM 1454 C C . HIS A 1 193 ? -8.988 3.350 7.689 1.00 77.50 193 HIS A C 1
ATOM 1456 O O . HIS A 1 193 ? -7.986 3.057 7.023 1.00 77.50 193 HIS A O 1
ATOM 1462 N N . PRO A 1 194 ? -10.225 2.974 7.307 1.00 72.94 194 PRO A N 1
ATOM 1463 C CA . PRO A 1 194 ? -10.466 2.098 6.157 1.00 72.94 194 PRO A CA 1
ATOM 1464 C C . PRO A 1 194 ? -9.966 2.694 4.836 1.00 72.94 194 PRO A C 1
ATOM 1466 O O . PRO A 1 194 ? -9.347 1.992 4.041 1.00 72.94 194 PRO A O 1
ATOM 1469 N N . ASP A 1 195 ? -10.080 4.013 4.668 1.00 75.56 195 ASP A N 1
ATOM 1470 C CA . ASP A 1 195 ? -9.567 4.737 3.492 1.00 75.56 195 ASP A CA 1
ATOM 1471 C C . ASP A 1 195 ? -8.040 4.644 3.310 1.00 75.56 195 ASP A C 1
ATOM 1473 O O . ASP A 1 195 ? -7.522 4.935 2.235 1.00 75.56 195 ASP A O 1
ATOM 1477 N N . ARG A 1 196 ? -7.297 4.233 4.348 1.00 75.81 196 ARG A N 1
ATOM 1478 C CA . ARG A 1 196 ? -5.841 4.004 4.294 1.00 75.81 196 ARG A CA 1
ATOM 1479 C C . ARG A 1 196 ? -5.472 2.517 4.278 1.00 75.81 196 ARG A C 1
ATOM 1481 O O . ARG A 1 196 ? -4.306 2.174 4.467 1.00 75.81 196 ARG A O 1
ATOM 1488 N N . GLY A 1 197 ? -6.448 1.640 4.031 1.00 60.62 197 GLY A N 1
ATOM 1489 C CA . GLY A 1 197 ? -6.274 0.186 4.003 1.00 60.62 197 GLY A CA 1
ATOM 1490 C C . GLY A 1 197 ? -6.454 -0.501 5.359 1.00 60.62 197 GLY A C 1
ATOM 1491 O O . GLY A 1 197 ? -5.994 -1.628 5.527 1.00 60.62 197 GLY A O 1
ATOM 1492 N N . GLY A 1 198 ? -7.082 0.164 6.334 1.00 73.75 198 GLY A N 1
ATOM 1493 C CA . GLY A 1 198 ? -7.435 -0.437 7.620 1.00 73.75 198 GLY A CA 1
ATOM 1494 C C . GLY A 1 198 ? -8.720 -1.276 7.580 1.00 73.75 198 GLY A C 1
ATOM 1495 O O . GLY A 1 198 ? -9.495 -1.228 6.627 1.00 73.75 198 GLY A O 1
ATOM 1496 N N . SER A 1 199 ? -8.952 -2.079 8.621 1.00 78.88 199 SER A N 1
ATOM 1497 C CA . SER A 1 199 ? -10.125 -2.962 8.710 1.00 78.88 199 SER A CA 1
ATOM 1498 C C . SER A 1 199 ? -11.379 -2.206 9.169 1.00 78.88 199 SER A C 1
ATOM 1500 O O . SER A 1 199 ? -11.381 -1.623 10.256 1.00 78.88 199 SER A O 1
ATOM 1502 N N . ASN A 1 200 ? -12.471 -2.294 8.394 1.00 78.56 200 ASN A N 1
ATOM 1503 C CA . ASN A 1 200 ? -13.795 -1.760 8.762 1.00 78.56 200 ASN A CA 1
ATOM 1504 C C . ASN A 1 200 ? -14.269 -2.277 10.127 1.00 78.56 200 ASN A C 1
ATOM 1506 O O . ASN A 1 200 ? -14.786 -1.516 10.942 1.00 78.56 200 ASN A O 1
ATOM 1510 N N . TYR A 1 201 ? -14.036 -3.562 10.400 1.00 77.69 201 TYR A N 1
ATOM 1511 C CA . TYR A 1 201 ? -14.389 -4.185 11.673 1.00 77.69 201 TYR A CA 1
ATOM 1512 C C . TYR A 1 201 ? -13.631 -3.551 12.847 1.00 77.69 201 TYR A C 1
ATOM 1514 O O . TYR A 1 201 ? -14.218 -3.234 13.882 1.00 77.69 201 TYR A O 1
ATOM 1522 N N . LEU A 1 202 ? -12.329 -3.303 12.679 1.00 81.12 202 LEU A N 1
ATOM 1523 C CA . LEU A 1 202 ? -11.503 -2.721 13.735 1.00 81.12 202 LEU A CA 1
ATOM 1524 C C . LEU A 1 202 ? -11.858 -1.246 13.981 1.00 81.12 202 LEU A C 1
ATOM 1526 O O . LEU A 1 202 ? -11.944 -0.818 15.131 1.00 81.12 202 LEU A O 1
ATOM 1530 N N . ALA A 1 203 ? -12.148 -0.496 12.916 1.00 84.56 203 ALA A N 1
ATOM 1531 C CA . ALA A 1 203 ? -12.654 0.871 13.010 1.00 84.56 203 ALA A CA 1
ATOM 1532 C C . ALA A 1 203 ? -13.996 0.933 13.766 1.00 84.56 203 ALA A C 1
ATOM 1534 O O . ALA A 1 203 ? -14.169 1.758 14.667 1.00 84.56 203 ALA A O 1
ATOM 1535 N N . ALA A 1 204 ? -14.921 0.016 13.464 1.00 84.00 204 ALA A N 1
ATOM 1536 C CA . ALA A 1 204 ? -16.189 -0.103 14.179 1.00 84.00 204 ALA A CA 1
ATOM 1537 C C . ALA A 1 204 ? -15.985 -0.451 15.666 1.00 84.00 204 ALA A C 1
ATOM 1539 O O . ALA A 1 204 ? -16.613 0.167 16.530 1.00 84.00 204 ALA A O 1
ATOM 1540 N N . LYS A 1 205 ? -15.057 -1.369 15.984 1.00 84.81 205 LYS A N 1
ATOM 1541 C CA . LYS A 1 205 ? -14.718 -1.739 17.371 1.00 84.81 205 LYS A CA 1
ATOM 1542 C C . LYS A 1 205 ? -14.153 -0.551 18.163 1.00 84.81 205 LYS A C 1
ATOM 1544 O O . LYS A 1 205 ? -14.584 -0.303 19.288 1.00 84.81 205 LYS A O 1
ATOM 1549 N N . ILE A 1 206 ? -13.259 0.235 17.559 1.00 89.56 206 ILE A N 1
ATOM 1550 C CA . ILE A 1 206 ? -12.685 1.453 18.162 1.00 89.56 206 ILE A CA 1
ATOM 1551 C C . ILE A 1 206 ? -13.761 2.525 18.404 1.00 89.56 206 ILE A C 1
ATOM 1553 O O . ILE A 1 206 ? -13.768 3.181 19.450 1.00 89.56 206 ILE A O 1
ATOM 1557 N N . ASN A 1 207 ? -14.691 2.703 17.461 1.00 90.38 207 ASN A N 1
ATOM 1558 C CA . ASN A 1 207 ? -15.799 3.647 17.617 1.00 90.38 207 ASN A CA 1
ATOM 1559 C C . ASN A 1 207 ? -16.720 3.253 18.776 1.00 90.38 207 ASN A C 1
ATOM 1561 O O . ASN A 1 207 ? -17.020 4.098 19.623 1.00 90.38 207 ASN A O 1
ATOM 1565 N N . ARG A 1 208 ? -17.075 1.964 18.867 1.00 86.56 208 ARG A N 1
ATOM 1566 C CA . ARG A 1 208 ? -17.901 1.425 19.955 1.00 86.56 208 ARG A CA 1
ATOM 1567 C C . ARG A 1 208 ? -17.247 1.628 21.324 1.00 86.56 208 ARG A C 1
ATOM 1569 O O . ARG A 1 208 ? -17.925 2.054 22.255 1.00 86.56 208 ARG A O 1
ATOM 1576 N N . ALA A 1 209 ? -15.932 1.421 21.427 1.00 89.56 209 ALA A N 1
ATOM 1577 C CA . ALA A 1 209 ? -15.174 1.644 22.661 1.00 89.56 209 ALA A CA 1
ATOM 1578 C C . ALA A 1 209 ? -15.283 3.091 23.154 1.00 89.56 209 ALA A C 1
ATOM 1580 O O . ALA A 1 209 ? -15.561 3.354 24.324 1.00 89.56 209 ALA A O 1
ATOM 1581 N N . LYS A 1 210 ? -15.114 4.047 22.235 1.00 91.25 210 LYS A N 1
ATOM 1582 C CA . LYS A 1 210 ? -15.225 5.478 22.533 1.00 91.25 210 LYS A CA 1
ATOM 1583 C C . LYS A 1 210 ? -16.629 5.833 23.031 1.00 91.25 210 LYS A C 1
ATOM 1585 O O . LYS A 1 210 ? -16.744 6.583 23.999 1.00 91.25 210 LYS A O 1
ATOM 1590 N N . ASP A 1 211 ? -17.676 5.309 22.397 1.00 89.62 211 ASP A N 1
ATOM 1591 C CA . ASP A 1 211 ? -19.061 5.613 22.776 1.00 89.62 211 ASP A CA 1
ATOM 1592 C C . ASP A 1 211 ? -19.403 5.080 24.180 1.00 89.62 211 ASP A C 1
ATOM 1594 O O . ASP A 1 211 ? -19.968 5.816 24.992 1.00 89.62 211 ASP A O 1
ATOM 1598 N N . VAL A 1 212 ? -18.974 3.854 24.508 1.00 89.44 212 VAL A N 1
ATOM 1599 C CA . VAL A 1 212 ? -19.183 3.240 25.834 1.00 89.44 212 VAL A CA 1
ATOM 1600 C C . VAL A 1 212 ? -18.495 4.038 26.943 1.00 89.44 212 VAL A C 1
ATOM 1602 O O . VAL A 1 212 ? -19.139 4.395 27.931 1.00 89.44 212 VAL A O 1
ATOM 1605 N N . LEU A 1 213 ? -17.215 4.389 26.775 1.00 88.44 213 LEU A N 1
ATOM 1606 C CA . LEU A 1 213 ? -16.489 5.140 27.807 1.00 88.44 213 LEU A CA 1
ATOM 1607 C C . LEU A 1 213 ? -17.016 6.566 27.979 1.00 88.44 213 LEU A C 1
ATOM 1609 O O . LEU A 1 213 ? -17.024 7.092 29.089 1.00 88.44 213 LEU A O 1
ATOM 1613 N N . LEU A 1 214 ? -17.468 7.218 26.904 1.00 89.19 214 LEU A N 1
ATOM 1614 C CA . LEU A 1 214 ? -18.068 8.548 27.017 1.00 89.19 214 LEU A CA 1
ATOM 1615 C C . LEU A 1 214 ? -19.406 8.513 27.764 1.00 89.19 214 LEU A C 1
ATOM 1617 O O . LEU A 1 214 ? -19.654 9.406 28.577 1.00 89.19 214 LEU A O 1
ATOM 1621 N N . ALA A 1 215 ? -20.231 7.489 27.529 1.00 86.06 215 ALA A N 1
ATOM 1622 C CA . ALA A 1 215 ? -21.469 7.281 28.276 1.00 86.06 215 ALA A CA 1
ATOM 1623 C C . ALA A 1 215 ? -21.191 7.022 29.767 1.00 86.06 215 ALA A C 1
ATOM 1625 O O . ALA A 1 215 ? -21.832 7.615 30.634 1.00 86.06 215 ALA A O 1
ATOM 1626 N N . GLU A 1 216 ? -20.174 6.217 30.077 1.00 85.38 216 GLU A N 1
ATOM 1627 C CA . GLU A 1 216 ? -19.772 5.939 31.455 1.00 85.38 216 GLU A CA 1
ATOM 1628 C C . GLU A 1 216 ? -19.230 7.187 32.170 1.00 85.38 216 GLU A C 1
ATOM 1630 O O . GLU A 1 216 ? -19.614 7.483 33.302 1.00 85.38 216 GLU A O 1
ATOM 1635 N N . VAL A 1 217 ? -18.369 7.970 31.512 1.00 85.94 217 VAL A N 1
ATOM 1636 C CA . VAL A 1 217 ? -17.842 9.224 32.076 1.00 85.94 217 VAL A CA 1
ATOM 1637 C C . VAL A 1 217 ? -18.964 10.240 32.318 1.00 85.94 217 VAL A C 1
ATOM 1639 O O . VAL A 1 217 ? -18.900 10.996 33.291 1.00 85.94 217 VAL A O 1
ATOM 1642 N N . ALA A 1 218 ? -19.997 10.252 31.470 1.00 83.38 218 ALA A N 1
ATOM 1643 C CA . ALA A 1 218 ? -21.189 11.067 31.686 1.00 83.38 218 ALA A CA 1
ATOM 1644 C C . ALA A 1 218 ? -21.990 10.589 32.910 1.00 83.38 218 ALA A C 1
ATOM 1646 O O . ALA A 1 218 ? -22.337 11.412 33.753 1.00 83.38 218 ALA A O 1
ATOM 1647 N N . ALA A 1 219 ? -22.198 9.277 33.061 1.00 81.25 219 ALA A N 1
ATOM 1648 C CA . ALA A 1 219 ? -22.894 8.691 34.211 1.00 81.25 219 ALA A CA 1
ATOM 1649 C C . ALA A 1 219 ? -22.147 8.905 35.545 1.00 81.25 219 ALA A C 1
ATOM 1651 O O . ALA A 1 219 ? -22.769 9.098 36.587 1.00 81.25 219 ALA A O 1
ATOM 1652 N N . ARG A 1 220 ? -20.807 8.934 35.517 1.00 77.56 220 ARG A N 1
ATOM 1653 C CA . ARG A 1 220 ? -19.949 9.187 36.691 1.00 77.56 220 ARG A CA 1
ATOM 1654 C C . ARG A 1 220 ? -19.950 10.638 37.172 1.00 77.56 220 ARG A C 1
ATOM 1656 O O . ARG A 1 220 ? -19.446 10.900 38.261 1.00 77.56 220 ARG A O 1
ATOM 1663 N N . ARG A 1 221 ? -20.452 11.597 36.385 1.00 68.56 221 ARG A N 1
ATOM 1664 C CA . ARG A 1 221 ? -20.603 12.992 36.822 1.00 68.56 221 ARG A CA 1
ATOM 1665 C C . ARG A 1 221 ? -21.994 13.169 37.440 1.00 68.56 221 ARG A C 1
ATOM 1667 O O . ARG A 1 221 ? -22.925 13.472 36.698 1.00 68.56 221 ARG A O 1
ATOM 1674 N N . PRO A 1 222 ? -22.166 13.051 38.773 1.00 55.03 222 PRO A N 1
ATOM 1675 C CA . PRO A 1 222 ? -23.400 13.494 39.399 1.00 55.03 222 PRO A CA 1
ATOM 1676 C C . PRO A 1 222 ? -23.567 14.979 39.080 1.00 55.03 222 PRO A C 1
ATOM 1678 O O . PRO A 1 222 ? -22.649 15.783 39.272 1.00 55.03 222 PRO A O 1
ATOM 1681 N N . THR A 1 223 ? -24.722 15.335 38.538 1.00 55.44 223 THR A N 1
ATOM 1682 C CA . THR A 1 223 ? -25.118 16.698 38.196 1.00 55.44 223 THR A CA 1
ATOM 1683 C C . THR A 1 223 ? -25.006 17.603 39.427 1.00 55.44 223 THR A C 1
ATOM 1685 O O . THR A 1 223 ? -25.943 17.731 40.215 1.00 55.44 223 THR A O 1
ATOM 1688 N N . ARG A 1 224 ? -23.853 18.257 39.620 1.00 50.94 224 ARG A N 1
ATOM 1689 C CA . ARG A 1 224 ? -23.678 19.344 40.597 1.00 50.94 224 ARG A CA 1
ATOM 1690 C C . ARG A 1 224 ? -24.352 20.609 40.054 1.00 50.94 224 ARG A C 1
ATOM 1692 O O . ARG A 1 224 ? -23.676 21.567 39.701 1.00 50.94 224 ARG A O 1
ATOM 1699 N N . SER A 1 225 ? -25.680 20.599 39.949 1.00 54.91 225 SER A N 1
ATOM 1700 C CA . SER A 1 225 ? -26.462 21.774 39.537 1.00 54.91 225 SER A CA 1
ATOM 1701 C C . SER A 1 225 ? -27.865 21.842 40.155 1.00 54.91 225 SER A C 1
ATOM 1703 O O . SER A 1 225 ? -28.780 22.362 39.529 1.00 54.91 225 SER A O 1
ATOM 1705 N N . SER A 1 226 ? -28.055 21.356 41.388 1.00 52.88 226 SER A N 1
ATOM 1706 C CA . SER A 1 226 ? -29.281 21.626 42.166 1.00 52.88 226 SER A CA 1
ATOM 1707 C C . SER A 1 226 ? -28.994 21.803 43.664 1.00 52.88 226 SER A C 1
ATOM 1709 O O . SER A 1 226 ? -29.518 21.106 44.525 1.00 52.88 226 SER A O 1
ATOM 1711 N N . SER A 1 227 ? -28.082 22.720 43.992 1.00 51.56 227 SER A N 1
ATOM 1712 C CA . SER A 1 227 ? -27.922 23.229 45.360 1.00 51.56 227 SER A CA 1
ATOM 1713 C C . SER A 1 227 ? -27.403 24.664 45.313 1.00 51.56 227 SER A C 1
ATOM 1715 O O . SER A 1 227 ? -26.229 24.950 45.541 1.00 51.56 227 SER A O 1
ATOM 1717 N N . ARG A 1 228 ? -28.300 25.589 44.960 1.00 55.59 228 ARG A N 1
ATOM 1718 C CA . ARG A 1 228 ? -28.190 26.984 45.386 1.00 55.59 228 ARG A CA 1
ATOM 1719 C C . ARG A 1 228 ? -29.541 27.416 45.941 1.00 55.59 228 ARG A C 1
ATOM 1721 O O . ARG A 1 228 ? -30.444 27.771 45.201 1.00 55.59 228 ARG A O 1
ATOM 1728 N N . GLY A 1 229 ? -29.623 27.249 47.260 1.00 54.97 229 GLY A N 1
ATOM 1729 C CA . GLY A 1 229 ? -30.538 27.831 48.235 1.00 54.97 229 GLY A CA 1
ATOM 1730 C C . GLY A 1 229 ? -31.733 28.623 47.723 1.00 54.97 229 GLY A C 1
ATOM 1731 O O . GLY A 1 229 ? -31.586 29.726 47.203 1.00 54.97 229 GLY A O 1
ATOM 1732 N N . GLY A 1 230 ? -32.918 28.111 48.052 1.00 56.97 230 GLY A N 1
ATOM 1733 C CA . GLY A 1 230 ? -34.083 28.951 48.265 1.00 56.97 230 GLY A CA 1
ATOM 1734 C C . GLY A 1 230 ? -33.769 30.016 49.315 1.00 56.97 230 GLY A C 1
ATOM 1735 O O . GLY A 1 230 ? -33.462 29.705 50.467 1.00 56.97 230 GLY A O 1
ATOM 1736 N N . VAL A 1 231 ? -33.855 31.280 48.910 1.00 60.41 231 VAL A N 1
ATOM 1737 C CA . VAL A 1 231 ? -33.957 32.394 49.846 1.00 60.41 231 VAL A CA 1
ATOM 1738 C C . VAL A 1 231 ? -35.404 32.413 50.323 1.00 60.41 231 VAL A C 1
ATOM 1740 O O . VAL A 1 231 ? -36.314 32.814 49.603 1.00 60.41 231 VAL A O 1
ATOM 1743 N N . ARG A 1 232 ? -35.615 31.903 51.537 1.00 55.91 232 ARG A N 1
ATOM 1744 C CA . ARG A 1 232 ? -36.835 32.116 52.316 1.00 55.91 232 ARG A CA 1
ATOM 1745 C C . ARG A 1 232 ? -37.028 33.623 52.504 1.00 55.91 232 ARG A C 1
ATOM 1747 O O . ARG A 1 232 ? -36.240 34.246 53.208 1.00 55.91 232 ARG A O 1
ATOM 1754 N N . SER A 1 233 ? -38.080 34.193 51.930 1.00 62.66 233 SER A N 1
ATOM 1755 C CA . SER A 1 233 ? -38.630 35.470 52.393 1.00 62.66 233 SER A CA 1
ATOM 1756 C C . SER A 1 233 ? -39.478 35.214 53.649 1.00 62.66 233 SER A C 1
ATOM 1758 O O . SER A 1 233 ? -40.394 34.391 53.580 1.00 62.66 233 SER A O 1
ATOM 1760 N N . PRO A 1 234 ? -39.202 35.857 54.798 1.00 65.50 234 PRO A N 1
ATOM 1761 C CA . PRO A 1 234 ? -40.112 35.850 55.940 1.00 65.50 234 PRO A CA 1
ATOM 1762 C C . PRO A 1 234 ? -41.204 36.944 55.812 1.00 65.50 234 PRO A C 1
ATOM 1764 O O . PRO A 1 234 ? -41.113 37.800 54.929 1.00 65.50 234 PRO A O 1
ATOM 1767 N N . PRO A 1 235 ? -42.273 36.888 56.634 1.00 61.88 235 PRO A N 1
ATOM 1768 C CA . PRO A 1 235 ? -43.589 37.428 56.287 1.00 61.88 235 PRO A CA 1
ATOM 1769 C C . PRO A 1 235 ? -43.909 38.832 56.841 1.00 61.88 235 PRO A C 1
ATOM 1771 O O . PRO A 1 235 ? -43.423 39.229 57.892 1.00 61.88 235 PRO A O 1
ATOM 1774 N N . ARG A 1 236 ? -44.813 39.511 56.113 1.00 58.66 236 ARG A N 1
ATOM 1775 C CA . ARG A 1 236 ? -45.879 40.469 56.502 1.00 58.66 236 ARG A CA 1
ATOM 1776 C C . ARG A 1 236 ? -45.652 41.416 57.702 1.00 58.66 236 ARG A C 1
ATOM 1778 O O . ARG A 1 236 ? -45.723 41.001 58.852 1.00 58.66 236 ARG A O 1
ATOM 1785 N N . GLY A 1 237 ? -45.619 42.720 57.411 1.00 54.06 237 GLY A N 1
ATOM 1786 C CA . GLY A 1 237 ? -45.978 43.800 58.336 1.00 54.06 237 GLY A CA 1
ATOM 1787 C C . GLY A 1 237 ? -47.107 44.639 57.733 1.00 54.06 237 GLY A C 1
ATOM 1788 O O . GLY A 1 237 ? -46.968 45.173 56.637 1.00 54.06 237 GLY A O 1
ATOM 1789 N N . THR A 1 238 ? -48.245 44.679 58.418 1.00 64.12 238 THR A N 1
ATOM 1790 C CA . THR A 1 238 ? -49.417 45.507 58.120 1.00 64.12 238 THR A CA 1
ATOM 1791 C C . THR A 1 238 ? -49.286 46.857 58.819 1.00 64.12 238 THR A C 1
ATOM 1793 O O . THR A 1 238 ? -49.149 46.873 60.040 1.00 64.12 238 THR A O 1
ATOM 1796 N N . SER A 1 239 ? -49.429 47.960 58.088 1.00 54.97 239 SER A N 1
ATOM 1797 C CA . SER A 1 239 ? -49.870 49.245 58.650 1.00 54.97 239 SER A CA 1
ATOM 1798 C C . SER A 1 239 ? -50.324 50.172 57.526 1.00 54.97 239 SER A C 1
ATOM 1800 O O . SER A 1 239 ? -49.560 50.929 56.936 1.00 54.97 239 SER A O 1
ATOM 1802 N N . ASP A 1 240 ? -51.611 50.050 57.231 1.00 59.56 240 ASP A N 1
ATOM 1803 C CA . ASP A 1 240 ? -52.449 51.137 56.748 1.00 59.56 240 ASP A CA 1
ATOM 1804 C C . ASP A 1 240 ? -52.534 52.226 57.837 1.00 59.56 240 ASP A C 1
ATOM 1806 O O . ASP A 1 240 ? -52.670 51.887 59.018 1.00 59.56 240 ASP A O 1
ATOM 1810 N N . LYS A 1 241 ? -52.401 53.497 57.427 1.00 52.00 241 LYS A N 1
ATOM 1811 C CA . LYS A 1 241 ? -53.221 54.669 57.805 1.00 52.00 241 LYS A CA 1
ATOM 1812 C C . LYS A 1 241 ? -52.394 55.965 57.771 1.00 52.00 241 LYS A C 1
ATOM 1814 O O . LYS A 1 241 ? -51.628 56.275 58.681 1.00 52.00 241 LYS A O 1
ATOM 1819 N N . SER A 1 242 ? -52.576 56.753 56.716 1.00 56.88 242 SER A N 1
ATOM 1820 C CA . SER A 1 242 ? -52.241 58.180 56.656 1.00 56.88 242 SER A CA 1
ATOM 1821 C C . SER A 1 242 ? -53.254 58.871 55.751 1.00 56.88 242 SER A C 1
ATOM 1823 O O . SER A 1 242 ? -53.453 58.403 54.634 1.00 56.88 242 SER A O 1
ATOM 1825 N N . GLY A 1 243 ? -53.814 59.983 56.238 1.00 48.38 243 GLY A N 1
ATOM 1826 C CA . GLY A 1 243 ? -54.465 61.026 55.435 1.00 48.38 243 GLY A CA 1
ATOM 1827 C C . GLY A 1 243 ? -55.941 60.830 55.175 1.00 48.38 243 GLY A C 1
ATOM 1828 O O . GLY A 1 243 ? -56.257 60.229 54.131 1.00 48.38 243 GLY A O 1
#

InterPro domains:
  IPR001623 DnaJ domain [PS50076] (165-243)
  IPR001623 DnaJ domain [SM00271] (164-218)
  IPR001623 DnaJ domain [cd06257] (168-213)
  IPR036869 Chaperone J-domain superfamily [G3DSA:1.10.287.110] (157-218)
  IPR036869 Chaperone J-domain superfamily [SSF46565] (160-217)

Secondary structure (DSSP, 8-state):
--HHHHHHHHHHHHHHHHHHHHHHHHHHHS-HHHHHHHHHHHHHHHHHHHHHHHHHHHHTT-HHHHHHHHHHHHHHHHHTTGGGTS-------TT---HHHHHHTTTSSPPS-HHHHHHHHHHHHHHHHHHHHHSSHHHHTTS-------------TTS---HHHHHHHHT--TT--HHHHHHHHHHHHHHH-GGGT--HHHHHHHHHHHHHHHHHHHHTS----S-S----PPP--------

Foldseek 3Di:
DDPVVVVVVVVVVVVVVVVVVVVVVCVVPDDVVVCVVVVLVVLVVVLVVLVVVLVVCVVVVPPPVNVVSVVVSVVSVVVSPVVVVPPPPPPDPPPPPPVVCVVVVPVPDCPPDVVVVVVVVVVVVVVLVVVLPDDDVVPVVPDDDDDDDDDDDDPDPRHQQDLVNLCVLLVHDPPDALVSLVVSLVVVCVVQPVVVVHDPVSNVVSVSSSVNNVVVNVVVDDPPPPDDDDPDDDDDDDDDDDD

pLDDT: mean 73.09, std 16.85, range [33.0, 96.88]

Radius of gyration: 36.88 Å; chains: 1; bounding box: 88×97×95 Å

Organism: NCBI:txid1494448

=== Feature glossary ===
Each block in this record encodes a different view of the same protein. In brief:

Predicted aligned error. PAE(i, j) answers: if I align the predicted and true structures on residue i, how far off (in Å) do I expect residue j to be? A block-diagonal PAE matrix with low values on the blocks and high values off-diagonal is the signature of a multi-domain protein with confidently predicted domains but uncertain inter-domain orientation.

Contact-map, Ramachandran, and PAE plots. Plot images: a contact map (which residues are close in 3D, as an N×N binary image), a Ramachandran scatter (backbone torsion angles, revealing secondary-structure composition at a glance), and — for AlphaFold structures — a PAE heatmap (pairwise prediction confidence).

Backbone torsions (φ/ψ). φ (phi) and ψ (psi) are the two rotatable backbone dihedrals per residue: φ is the C(i-1)–N–Cα–C torsion, ψ is the N–Cα–C–N(i+1) torsion, both in degrees on (−180°, 180°]. α-helical residues cluster near (−60°, −45°); β-strand residues near (−120°, +130°). A Ramachandran plot is simply a scatter of (φ, ψ) for every residue.

Foldseek 3Di. A 3Di character summarizes, for each residue, the relative orientation of the Cα frame of its nearest spatial neighbor. Because it encodes fold topology rather than chemistry, 3Di alignments detect remote structural similarity that sequence alignment misses.

Radius of gyration, Cα contacts, bounding box. Three whole-structure scalars: the radius of gyration (RMS distance of Cα from centroid, in Å), the count of Cα–Cα contacts (pairs closer than 8 Å and separated by more than four residues in sequence — i.e. tertiary, not local, contacts), and the bounding-box dimensions. Together they distinguish compact globular folds from extended fibres or disordered chains.

Sequence. Sequence gives the chain of amino acids in standard one-letter code (A=alanine, C=cysteine, …, Y=tyrosine), read N→C. It is the only feature that is directly encoded by the gene; all structural features are derived from the folded form of this sequence.

mmCIF coordinates. Atomic coordinates in PDBx/mmCIF format — the same representation the Protein Data Bank distributes. Each line of the _atom_site loop places one backbone atom in Cartesian space (units: ångströms, origin: arbitrary).

Secondary structure (3-state, P-SEA). Three-state secondary structure (P-SEA) collapses the eight DSSP classes into helix (a), strand (b), and coil (c). P-SEA assigns these from Cα geometry alone — distances and angles — without requiring backbone oxygens, so it works on any Cα trace.

InterPro / GO / CATH / organism. Functional annotations link the protein to curated databases. InterPro entries identify conserved domains and families by matching the sequence against member-database signatures (Pfam, PROSITE, CDD, …). Gene Ontology (GO) terms describe molecular function, biological process, and cellular component in a controlled vocabulary. CATH places the structure in a hierarchical fold classification (Class/Architecture/Topology/Homologous-superfamily). The organism is the source species.

B-factor. B-factor (Debye–Waller factor) reflects atomic displacement in the crystal lattice. It is an experimental observable (units Å²), not a prediction; low values mean the atom is pinned down, high values mean it moves or is heterogeneous across the crystal.

Rendered structure images. Structure images are PyMOL renders from six orthogonal camera directions. Cartoon representation draws helices as coils and strands as arrows; sticks shows the backbone as bonds; surface shows the solvent-excluded envelope. Rainbow coloring maps sequence position to hue (blue→red, N→C); chain coloring assigns a distinct color per polypeptide.

Solvent-accessible surface area. Solvent-accessible surface area (SASA) is the area in Å² traced out by the centre of a 1.4 Å probe sphere (a water molecule) rolled over the protein's van d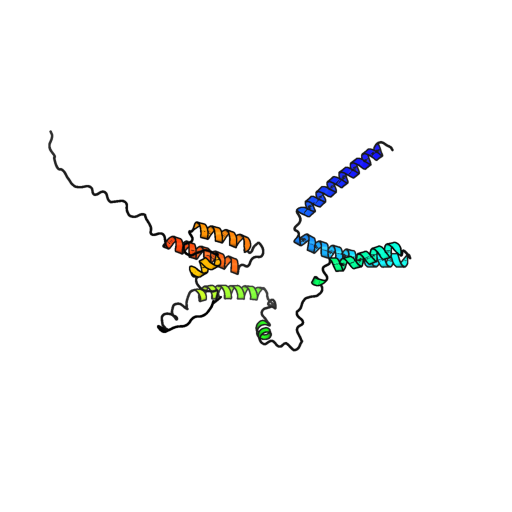er Waals surface (Shrake–Rupley / Lee–Richards construction). Buried residues have near-zero SASA; fully exposed residues can exceed 200 Å². The total SASA scales roughly with the number of surface residues.

Secondary structure (8-state, DSSP). The SS8 string is DSSP's per-residue secondary-structure call. α-helix (H) means an i→i+4 H-bond ladder; β-strand (E) means the residue participates in a β-sheet; 3₁₀ (G) and π (I) are tighter and wider helices; T/S are turns/bends; '-' is loop.

pLDDT. For AlphaFold models, the B-factor field carries pLDDT — the model's own estimate of local accuracy on a 0–100 scale. Regions with pLDDT<50 should be treated as essentially unmodeled; they often correspond to intrinsically disordered segments.

Nearest PDB structures. Nearest PDB neighbors are the top structural matches found by Foldseek when searching this structure against the entire Protein Data Bank. Each hit reports a TM-score (0 to 1; >0.5 almost always implies the same fold) and an E-value. These are *structural* homologs — they may share no detectable sequence similarity.